Protein AF-A0A356NEX5-F1 (afdb_monomer_lite)

Secondary structure (DSSP, 8-state):
--TT---HHHHHHHHHHHHHHHSPPPTT--S-----TTHHHHHHHHHHHHHHHHHH--EEEE-PPPP-S---SS--PPPPPEEEEEETTEEEEEES---HHHHHHHHHHHHHHT-S-EEEEEE-S---HHHHHHHGGGEEEEEE-TTSPPPTT--EEETTEEEEEEETTTTEEEEEETTEEEEEE-HHHHHHHHHTTHHHHHHT-PPPPPP-

pLDDT: mean 75.48, std 15.19, range [38.0, 95.19]

Sequence (212 aa):
APLGQPVPVAAVLLVTACLWWLTPRPAGAAGGPWRRPWLAPLLLLLALALQLQMRFADEIRQLGWSPRRGAATERRKPPAPFLVARHGGRAALISSTARLPFCRRARKELHRLGLDGFDWILVTYHMSDEQRSCWAPLSQQLVRGHDGRLTPGMRLESPGLALVPLSHEAHAYGVTAGSRRARVLIGPAAQRWAGSDGAALLDAWPPLPPVP

Radius of gyration: 23.18 Å; chains: 1; bounding box: 61×49×69 Å

Structure (mmCIF, N/CA/C/O backbone):
data_AF-A0A356NEX5-F1
#
_entry.id   AF-A0A356NEX5-F1
#
loop_
_atom_site.group_PDB
_atom_site.id
_atom_site.type_symbol
_atom_site.label_atom_id
_atom_site.label_alt_id
_atom_site.label_comp_id
_atom_site.label_asym_id
_atom_site.label_entity_id
_atom_site.label_seq_id
_atom_site.pdbx_PDB_ins_code
_atom_site.Cartn_x
_atom_site.Cartn_y
_atom_site.Cartn_z
_atom_site.occupancy
_atom_site.B_iso_or_equiv
_atom_site.auth_seq_id
_atom_site.auth_comp_id
_atom_site.auth_asym_id
_atom_site.auth_atom_id
_atom_site.pdbx_PDB_model_num
ATOM 1 N N . ALA A 1 1 ? -8.783 9.529 6.865 1.00 38.00 1 ALA A N 1
ATOM 2 C CA . ALA A 1 1 ? -8.652 10.206 8.170 1.00 38.00 1 ALA A CA 1
ATOM 3 C C . ALA A 1 1 ? -7.287 9.863 8.770 1.00 38.00 1 ALA A C 1
ATOM 5 O O . ALA A 1 1 ? -6.862 8.730 8.576 1.00 38.00 1 ALA A O 1
ATOM 6 N N . PRO A 1 2 ? -6.560 10.813 9.382 1.00 40.97 2 PRO A N 1
ATOM 7 C CA . PRO A 1 2 ? -5.327 10.521 10.118 1.00 40.97 2 PRO A CA 1
ATOM 8 C C . PRO A 1 2 ? -5.655 9.744 11.405 1.00 40.97 2 PRO A C 1
ATOM 10 O O . PRO A 1 2 ? -6.681 10.031 12.029 1.00 40.97 2 PRO A O 1
ATOM 13 N N . LEU A 1 3 ? -4.818 8.780 11.814 1.00 40.25 3 LEU A N 1
ATOM 14 C CA . LEU A 1 3 ? -4.931 8.189 13.149 1.00 40.25 3 LEU A CA 1
ATOM 15 C C . LEU A 1 3 ? -4.893 9.292 14.207 1.00 40.25 3 LEU A C 1
ATOM 17 O O . LEU A 1 3 ? -4.014 10.150 14.196 1.00 40.25 3 LEU A O 1
ATOM 21 N N . GLY A 1 4 ? -5.879 9.254 15.098 1.00 42.75 4 GLY A N 1
ATOM 22 C CA . GLY A 1 4 ? -6.046 10.201 16.198 1.00 42.75 4 GLY A CA 1
ATOM 23 C C . GLY A 1 4 ? -7.465 10.750 16.313 1.00 42.75 4 GLY A C 1
ATOM 24 O O . GLY A 1 4 ? -7.859 11.159 17.398 1.00 42.75 4 GLY A O 1
ATOM 25 N N . GLN A 1 5 ? -8.264 10.715 15.242 1.00 46.72 5 GLN A N 1
ATOM 26 C CA . GLN A 1 5 ? -9.678 11.073 15.349 1.00 46.72 5 GLN A CA 1
ATOM 27 C C . GLN A 1 5 ? -10.503 9.823 15.671 1.00 46.72 5 GLN A C 1
ATOM 29 O O . GLN A 1 5 ? -10.555 8.916 14.832 1.00 46.72 5 GLN A O 1
ATOM 34 N N . PRO A 1 6 ? -11.135 9.731 16.859 1.00 49.19 6 PRO A N 1
ATOM 35 C CA . PRO A 1 6 ? -12.138 8.704 17.085 1.00 49.19 6 PRO A CA 1
ATOM 36 C C . PRO A 1 6 ? -13.202 8.853 15.998 1.00 49.19 6 PRO A C 1
ATOM 38 O O . PRO A 1 6 ? -13.594 9.968 15.649 1.00 49.19 6 PRO A O 1
ATOM 41 N N . VAL A 1 7 ? -13.648 7.728 15.435 1.00 59.72 7 VAL A N 1
ATOM 42 C CA . VAL A 1 7 ? -14.789 7.721 14.513 1.00 59.72 7 VAL A CA 1
ATOM 43 C C . VAL A 1 7 ? -15.910 8.500 15.207 1.00 59.72 7 VAL A C 1
ATOM 45 O O . VAL A 1 7 ? -16.174 8.204 16.375 1.00 59.72 7 VAL A O 1
ATOM 48 N N . PRO A 1 8 ? -16.550 9.490 14.559 1.00 65.12 8 PRO A N 1
ATOM 49 C CA . PRO A 1 8 ? -17.530 10.353 15.222 1.00 65.12 8 PRO A CA 1
ATOM 50 C C . PRO A 1 8 ? -18.608 9.535 15.944 1.00 65.12 8 PRO A C 1
ATOM 52 O O . PRO A 1 8 ? -19.009 9.881 17.047 1.00 65.12 8 PRO A O 1
ATOM 55 N N . VAL A 1 9 ? -18.973 8.375 15.391 1.00 66.88 9 VAL A N 1
ATOM 56 C CA . VAL A 1 9 ? -19.883 7.405 16.016 1.00 66.88 9 VAL A CA 1
ATOM 57 C C . VAL A 1 9 ? -19.323 6.818 17.320 1.00 66.88 9 VAL A C 1
ATOM 59 O O . VAL A 1 9 ? -20.026 6.793 18.322 1.00 66.88 9 VAL A O 1
ATOM 62 N N . ALA A 1 10 ? -18.059 6.387 17.352 1.00 65.62 10 ALA A N 1
ATOM 63 C CA . ALA A 1 10 ? -17.428 5.865 18.567 1.00 65.62 10 ALA A CA 1
ATOM 64 C C . ALA A 1 10 ? -17.281 6.949 19.650 1.00 65.62 10 ALA A C 1
ATOM 66 O O . ALA A 1 10 ? -17.466 6.664 20.829 1.00 65.62 10 ALA A O 1
ATOM 67 N N . ALA A 1 11 ? -16.999 8.195 19.254 1.00 68.81 11 ALA A N 1
ATOM 68 C CA . ALA A 1 11 ? -16.973 9.333 20.172 1.00 68.81 11 ALA A CA 1
ATOM 69 C C . ALA A 1 11 ? -18.367 9.627 20.749 1.00 68.81 11 ALA A C 1
ATOM 71 O O . ALA A 1 11 ? -18.499 9.805 21.955 1.00 68.81 11 ALA A O 1
ATOM 72 N N . VAL A 1 12 ? -19.413 9.608 19.916 1.00 75.88 12 VAL A N 1
ATOM 73 C CA . VAL A 1 12 ? -20.806 9.776 20.359 1.00 75.88 12 VAL A CA 1
ATOM 74 C C . VAL A 1 12 ? -21.225 8.649 21.305 1.00 75.88 12 VAL A C 1
ATOM 76 O O . VAL A 1 12 ? -21.827 8.932 22.337 1.00 75.88 12 VAL A O 1
ATOM 79 N N . LEU A 1 13 ? -20.870 7.391 21.021 1.00 71.75 13 LEU A N 1
ATOM 80 C CA . LEU A 1 13 ? -21.145 6.250 21.907 1.00 71.75 13 LEU A CA 1
ATOM 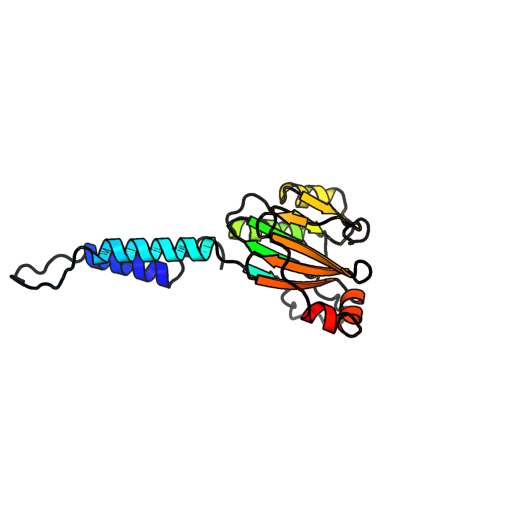81 C C . LEU A 1 13 ? -20.428 6.380 23.260 1.00 71.75 13 LEU A C 1
ATOM 83 O O . LEU A 1 13 ? -21.025 6.125 24.303 1.00 71.75 13 LEU A O 1
ATOM 87 N N . LEU A 1 14 ? -19.170 6.830 23.262 1.00 73.81 14 LEU A N 1
ATOM 88 C CA . LEU A 1 14 ? -18.418 7.071 24.494 1.00 73.81 14 LEU A CA 1
ATOM 89 C C . LEU A 1 14 ? -19.031 8.221 25.308 1.00 73.81 14 LEU A C 1
ATOM 91 O O . LEU A 1 14 ? -19.258 8.085 26.506 1.00 73.81 14 LEU A O 1
ATOM 95 N N . VAL A 1 15 ? -19.342 9.343 24.654 1.00 76.75 15 VAL A N 1
ATOM 96 C CA . VAL A 1 15 ? -19.948 10.518 25.295 1.00 76.75 15 VAL A CA 1
ATOM 97 C C . VAL A 1 15 ? -21.333 10.184 25.839 1.00 76.75 15 VAL A C 1
ATOM 99 O O . VAL A 1 15 ? -21.637 10.555 26.966 1.00 76.75 15 VAL A O 1
ATOM 102 N N . THR A 1 16 ? -22.155 9.439 25.099 1.00 76.81 16 THR A N 1
ATOM 103 C CA . THR A 1 16 ? -23.471 8.989 25.582 1.00 76.81 16 THR A CA 1
ATOM 104 C C . THR A 1 16 ? -23.349 8.018 26.751 1.00 76.81 16 THR A C 1
ATOM 106 O O . THR A 1 16 ? -24.100 8.165 27.711 1.00 76.81 16 THR A O 1
ATOM 109 N N . ALA A 1 17 ? -22.377 7.100 26.749 1.00 73.19 17 ALA A N 1
ATOM 110 C CA . ALA A 1 17 ? -22.101 6.238 27.899 1.00 73.19 17 ALA A CA 1
ATOM 111 C C . ALA A 1 17 ? -21.657 7.045 29.138 1.00 73.19 17 ALA A C 1
ATOM 113 O O . ALA A 1 17 ? -22.168 6.819 30.237 1.00 73.19 17 ALA A O 1
ATOM 114 N N . CYS A 1 18 ? -20.769 8.030 28.967 1.00 74.19 18 CYS A N 1
ATOM 115 C CA . CYS A 1 18 ? -20.326 8.916 30.047 1.00 74.19 18 CYS A CA 1
ATOM 116 C C . CYS A 1 18 ? -21.462 9.804 30.571 1.00 74.19 18 CYS A C 1
ATOM 118 O O . CYS A 1 18 ? -21.643 9.904 31.780 1.00 74.19 18 CYS A O 1
ATOM 120 N N . LEU A 1 19 ? -22.261 10.411 29.687 1.00 74.94 19 LEU A N 1
ATOM 121 C CA . LEU A 1 19 ? -23.429 11.220 30.054 1.00 74.94 19 LEU A CA 1
ATOM 122 C C . LEU A 1 19 ? -24.490 10.380 30.765 1.00 74.94 19 LEU A C 1
ATOM 124 O O . LEU A 1 19 ? -25.103 10.841 31.729 1.00 74.94 19 LEU A O 1
ATOM 128 N N . TRP A 1 20 ? -24.678 9.131 30.334 1.00 71.38 20 TRP A N 1
ATOM 129 C CA . TRP A 1 20 ? -25.546 8.193 31.030 1.00 71.38 20 TRP A CA 1
ATOM 130 C C . TRP A 1 20 ? -25.043 7.959 32.452 1.00 71.38 20 TRP A C 1
ATOM 132 O O . TRP A 1 20 ? -25.845 7.972 33.375 1.00 71.38 20 TRP A O 1
ATOM 142 N N . TRP A 1 21 ? -23.739 7.795 32.675 1.00 69.94 21 TRP A N 1
ATOM 143 C CA . TRP A 1 21 ? -23.198 7.577 34.020 1.00 69.94 21 TRP A CA 1
ATOM 144 C C . TRP A 1 21 ? -23.226 8.846 34.891 1.00 69.94 21 TRP A C 1
ATOM 146 O O . TRP A 1 21 ? -23.624 8.785 36.051 1.00 69.94 21 TRP A O 1
ATOM 156 N N . LEU A 1 22 ? -22.853 9.999 34.332 1.00 73.56 22 LEU A N 1
ATOM 157 C CA . LEU A 1 22 ? -22.622 11.248 35.068 1.00 73.56 22 LEU A CA 1
ATOM 158 C C . LEU A 1 22 ? -23.894 12.032 35.411 1.00 73.56 22 LEU A C 1
ATOM 160 O O . LEU A 1 22 ? -23.841 12.929 36.247 1.00 73.56 22 LEU A O 1
ATOM 164 N N . THR A 1 23 ? -25.031 11.731 34.783 1.00 71.62 23 THR A N 1
ATOM 165 C CA . THR A 1 23 ? -26.288 12.433 35.075 1.00 71.62 23 THR A CA 1
ATOM 166 C C . THR A 1 23 ? -26.831 12.008 36.449 1.00 71.62 23 THR A C 1
ATOM 168 O O . THR A 1 23 ? -27.205 10.840 36.618 1.00 71.62 23 THR A O 1
ATOM 171 N N . PRO A 1 24 ? -26.870 12.920 37.446 1.00 62.62 24 PRO A N 1
ATOM 172 C CA . PRO A 1 24 ? -27.318 12.597 38.795 1.00 62.62 24 PRO A CA 1
ATOM 173 C C . PRO A 1 24 ? -28.774 12.134 38.765 1.00 62.62 24 PRO A C 1
ATOM 175 O O . PRO A 1 24 ? -29.594 12.634 37.991 1.00 62.62 24 PRO A O 1
ATOM 178 N N . ARG A 1 25 ? -29.104 11.146 39.603 1.00 61.12 25 ARG A N 1
ATOM 179 C CA . ARG A 1 25 ? -30.492 10.705 39.757 1.00 61.12 25 ARG A CA 1
ATOM 180 C C . ARG A 1 25 ? -31.321 11.895 40.252 1.00 61.12 25 ARG A C 1
ATOM 182 O O . ARG A 1 25 ? -30.928 12.491 41.255 1.00 61.12 25 ARG A O 1
ATOM 189 N N . PRO A 1 26 ? -32.455 12.228 39.614 1.00 62.16 26 PRO A N 1
ATOM 190 C CA . PRO A 1 26 ? -33.373 13.191 40.197 1.00 62.16 26 PRO A CA 1
ATOM 191 C C . PRO A 1 26 ? -33.829 12.646 41.554 1.00 62.16 26 PRO A C 1
ATOM 193 O O . PRO A 1 26 ? -34.370 11.538 41.643 1.00 62.16 26 PRO A O 1
ATOM 196 N N . ALA A 1 27 ? -33.536 13.397 42.615 1.00 54.69 27 ALA A N 1
ATOM 197 C CA . ALA A 1 27 ? -33.962 13.081 43.969 1.00 54.69 27 ALA A CA 1
ATOM 198 C C . ALA A 1 27 ? -35.499 13.099 43.994 1.00 54.69 27 ALA A C 1
ATOM 200 O O . ALA A 1 27 ? -36.105 14.159 43.888 1.00 54.69 27 ALA A O 1
ATOM 201 N N . GLY A 1 28 ? -36.125 11.920 44.024 1.00 60.78 28 GLY A N 1
ATOM 202 C CA . GLY A 1 28 ? -37.587 11.779 44.016 1.00 60.78 28 GLY A CA 1
ATOM 203 C C . GLY A 1 28 ? -38.144 10.686 43.099 1.00 60.78 28 GLY A C 1
ATOM 204 O O . GLY A 1 28 ? -39.287 10.281 43.278 1.00 60.78 28 GLY A O 1
ATOM 205 N N . ALA A 1 29 ? -37.363 10.147 42.156 1.00 59.88 29 ALA A N 1
ATOM 206 C CA . ALA A 1 29 ? -37.833 9.071 41.278 1.00 59.88 29 ALA A CA 1
ATOM 207 C C . ALA A 1 29 ? -37.732 7.692 41.960 1.00 59.88 29 ALA A C 1
ATOM 209 O O . ALA A 1 29 ? -36.842 6.889 41.666 1.00 59.88 29 ALA A O 1
ATOM 210 N N . ALA A 1 30 ? -38.645 7.417 42.891 1.00 52.94 30 ALA A N 1
ATOM 211 C CA . ALA A 1 30 ? -38.877 6.070 43.395 1.00 52.94 30 ALA A CA 1
ATOM 212 C C . ALA A 1 30 ? -39.517 5.212 42.282 1.00 52.94 30 ALA A C 1
ATOM 214 O O . ALA A 1 30 ? -40.629 5.484 41.844 1.00 52.94 30 ALA A O 1
ATOM 215 N N . GLY A 1 31 ? -38.809 4.178 41.811 1.00 53.78 31 GLY A N 1
ATOM 216 C CA . GLY A 1 31 ? -39.436 3.026 41.138 1.00 53.78 31 GLY A CA 1
ATOM 217 C C . GLY A 1 31 ? -39.361 2.901 39.608 1.00 53.78 31 GLY A C 1
ATOM 218 O O . GLY A 1 31 ? -40.016 2.022 39.059 1.00 53.78 31 GLY A O 1
ATOM 219 N N . GLY A 1 32 ? -38.570 3.696 38.881 1.00 54.97 32 GLY A N 1
ATOM 220 C CA . GLY A 1 32 ? -38.462 3.542 37.418 1.00 54.97 32 GLY A CA 1
ATOM 221 C C . GLY A 1 32 ? -37.388 2.527 36.966 1.00 54.97 32 GLY A C 1
ATOM 222 O O . GLY A 1 32 ? -36.218 2.737 37.296 1.00 54.97 32 GLY A O 1
ATOM 223 N N . PRO A 1 33 ? -37.688 1.513 36.117 1.00 56.00 33 PRO A N 1
ATOM 224 C CA . PRO A 1 33 ? -36.710 0.556 35.553 1.00 56.00 33 PRO A CA 1
ATOM 225 C C . PRO A 1 33 ? -35.752 1.176 34.508 1.00 56.00 33 PRO A C 1
ATOM 227 O O . PRO A 1 33 ? -35.148 0.487 33.686 1.00 56.00 33 PRO A O 1
ATOM 230 N N . TRP A 1 34 ? -35.617 2.500 34.510 1.00 55.84 34 TRP A N 1
ATOM 231 C CA . TRP A 1 34 ? -35.125 3.296 33.386 1.00 55.84 34 TRP A CA 1
ATOM 232 C C . TRP A 1 34 ? -33.602 3.338 33.238 1.00 55.84 34 TRP A C 1
ATOM 234 O O . TRP A 1 34 ? -33.080 3.825 32.240 1.00 55.84 34 TRP A O 1
ATOM 244 N N . ARG A 1 35 ? -32.862 2.787 34.201 1.00 57.72 35 ARG A N 1
ATOM 245 C CA . ARG A 1 35 ? -31.405 2.668 34.127 1.00 57.72 35 ARG A CA 1
ATOM 246 C C . ARG A 1 35 ? -31.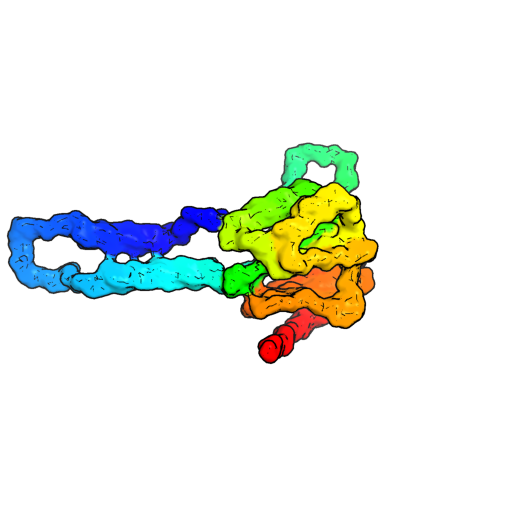018 1.211 34.226 1.00 57.72 35 ARG A C 1
ATOM 248 O O . ARG A 1 35 ? -30.750 0.709 35.308 1.00 57.72 35 ARG A O 1
ATOM 255 N N . ARG A 1 36 ? -30.984 0.546 33.074 1.00 70.25 36 ARG A N 1
ATOM 256 C CA . ARG A 1 36 ? -30.346 -0.760 32.916 1.00 70.25 36 ARG A CA 1
ATOM 257 C C . ARG A 1 36 ? -28.829 -0.561 33.072 1.00 70.25 36 ARG A C 1
ATOM 259 O O . ARG A 1 36 ? -28.213 -0.019 32.155 1.00 70.25 36 ARG A O 1
ATOM 266 N N . PRO A 1 37 ? -28.213 -0.945 34.208 1.00 70.25 37 PRO A N 1
ATOM 267 C CA . PRO A 1 37 ? -26.803 -0.645 34.490 1.00 70.25 37 PRO A CA 1
ATOM 268 C C . PRO A 1 37 ? -25.842 -1.330 33.506 1.00 70.25 37 PRO A C 1
ATOM 270 O O . PRO A 1 37 ? -24.701 -0.908 33.360 1.00 70.25 37 PRO A O 1
ATOM 273 N N . TRP A 1 38 ? -26.318 -2.344 32.783 1.00 73.31 38 TRP A N 1
ATOM 274 C CA . TRP A 1 38 ? -25.567 -3.065 31.761 1.00 73.31 38 TRP A CA 1
ATOM 275 C C . TRP A 1 38 ? -25.431 -2.319 30.422 1.00 73.31 38 TRP A C 1
ATOM 277 O O . TRP A 1 38 ? -24.590 -2.698 29.611 1.00 73.31 38 TRP A O 1
ATOM 287 N N . LEU A 1 39 ? -26.208 -1.257 30.166 1.00 76.56 39 LEU A N 1
ATOM 288 C CA . LEU A 1 39 ? -26.126 -0.522 28.894 1.00 76.56 39 LEU A CA 1
ATOM 289 C C . LEU A 1 39 ? -24.800 0.233 28.733 1.00 76.56 39 LEU A C 1
ATOM 291 O O . LEU A 1 39 ? -24.232 0.234 27.647 1.00 76.56 39 LEU A O 1
ATOM 295 N N . ALA A 1 40 ? -24.281 0.839 29.803 1.00 74.69 40 ALA A N 1
ATOM 296 C CA . ALA A 1 40 ? -23.018 1.577 29.763 1.00 74.69 40 ALA A CA 1
ATOM 297 C C . ALA A 1 40 ? -21.803 0.696 29.392 1.00 74.69 40 ALA A C 1
ATOM 299 O O . ALA A 1 40 ? -21.106 1.047 28.436 1.00 74.69 40 ALA A O 1
ATOM 300 N N . PRO A 1 41 ? -21.545 -0.457 30.051 1.00 78.69 41 PRO A N 1
ATOM 301 C CA . PRO A 1 41 ? -20.451 -1.338 29.641 1.00 78.69 41 PRO A CA 1
ATOM 302 C C . PRO A 1 41 ? -20.669 -1.920 28.239 1.00 78.69 41 PRO A C 1
ATOM 304 O O . PRO A 1 41 ? -19.702 -2.083 27.501 1.00 78.69 41 PRO A O 1
ATOM 307 N N . LEU A 1 42 ? -21.918 -2.166 27.824 1.00 81.81 42 LEU A N 1
ATOM 308 C CA . LEU A 1 42 ? -22.226 -2.650 26.476 1.00 81.81 42 LEU A CA 1
ATOM 309 C C . LEU A 1 42 ? -21.905 -1.610 25.390 1.00 81.81 42 LEU A C 1
ATOM 311 O O . LEU A 1 42 ? -21.299 -1.954 24.378 1.00 81.81 42 LEU A O 1
ATOM 315 N N . LEU A 1 43 ? -22.241 -0.334 25.609 1.00 81.19 43 LEU A N 1
ATOM 316 C CA . LEU A 1 43 ? -21.877 0.762 24.702 1.00 81.19 43 LEU A CA 1
ATOM 317 C C . LEU A 1 43 ? -20.359 0.972 24.641 1.00 81.19 43 LEU A C 1
ATOM 319 O O . LEU A 1 43 ? -19.819 1.213 23.562 1.00 81.19 43 LEU A O 1
ATOM 323 N N . LEU A 1 44 ? -19.664 0.839 25.776 1.00 82.31 44 LEU A N 1
ATOM 324 C CA . LEU A 1 44 ? -18.206 0.939 25.836 1.00 82.31 44 LEU A CA 1
ATOM 325 C C . LEU A 1 44 ? -17.531 -0.203 25.057 1.00 82.31 44 LEU A C 1
ATOM 327 O O . LEU A 1 44 ? -16.635 0.045 24.250 1.00 82.31 44 LEU A O 1
ATOM 331 N N . LEU A 1 45 ? -18.001 -1.441 25.249 1.00 83.69 45 LEU A N 1
ATOM 332 C CA . LEU A 1 45 ? -17.538 -2.610 24.499 1.00 83.69 45 LEU A CA 1
ATOM 333 C C . LEU A 1 45 ? -17.806 -2.456 23.000 1.00 83.69 45 LEU A C 1
ATOM 335 O O . LEU A 1 45 ? -16.922 -2.737 22.195 1.00 83.69 45 LEU A O 1
ATOM 339 N N . LEU A 1 46 ? -18.984 -1.954 22.617 1.00 84.44 46 LEU A N 1
ATOM 340 C CA . LEU A 1 46 ? -19.323 -1.691 21.220 1.00 84.44 46 LEU A CA 1
ATOM 341 C C . LEU A 1 46 ? -18.405 -0.626 20.604 1.00 84.44 46 LEU A C 1
ATOM 343 O O . LEU A 1 46 ? -17.910 -0.810 19.494 1.00 84.44 46 LEU A O 1
ATOM 347 N N . ALA A 1 47 ? -18.141 0.471 21.319 1.00 82.75 47 ALA A N 1
ATOM 348 C CA . ALA A 1 47 ? -17.231 1.516 20.860 1.00 82.75 47 ALA A CA 1
ATOM 349 C C . ALA A 1 47 ? -15.802 0.979 20.680 1.00 82.75 47 ALA A C 1
ATOM 351 O O . ALA A 1 47 ? -15.165 1.265 19.665 1.00 82.75 47 ALA A O 1
ATOM 352 N N . LEU A 1 48 ? -15.318 0.160 21.620 1.00 83.19 48 LEU A N 1
ATOM 353 C CA . LEU A 1 48 ? -14.011 -0.491 21.527 1.00 83.19 48 LEU A CA 1
ATOM 354 C C . LEU A 1 48 ? -13.955 -1.464 20.343 1.00 83.19 48 LEU A C 1
ATOM 356 O O . LEU A 1 48 ? -13.004 -1.423 19.565 1.00 83.19 48 LEU A O 1
ATOM 360 N N . ALA A 1 49 ? -14.987 -2.290 20.167 1.00 83.12 49 ALA A N 1
ATOM 361 C CA . ALA A 1 49 ? -15.095 -3.229 19.056 1.00 83.12 49 ALA A CA 1
ATOM 362 C C . ALA A 1 49 ? -15.097 -2.503 17.702 1.00 83.12 49 ALA A C 1
ATOM 364 O O . ALA A 1 49 ? -14.365 -2.895 16.797 1.00 83.12 49 ALA A O 1
ATOM 365 N N . LEU A 1 50 ? -15.839 -1.397 17.580 1.00 79.25 50 LEU A N 1
ATOM 366 C CA . LEU A 1 50 ? -15.843 -0.547 16.387 1.00 79.25 50 LEU A CA 1
ATOM 367 C C . LEU A 1 50 ? -14.470 0.086 16.125 1.00 79.25 50 LEU A C 1
ATOM 369 O O . LEU A 1 50 ? -14.016 0.120 14.980 1.00 79.25 50 LEU A O 1
ATOM 373 N N . GLN A 1 51 ? -13.780 0.568 17.163 1.00 77.81 51 GLN A N 1
ATOM 374 C CA . GLN A 1 51 ? -12.429 1.111 17.005 1.00 77.81 51 GLN A CA 1
ATOM 375 C C . GLN A 1 51 ? -11.420 0.043 16.577 1.00 77.81 51 GLN A C 1
ATOM 377 O O . GLN A 1 51 ? -10.598 0.302 15.695 1.00 77.81 51 GLN A O 1
ATOM 382 N N . LEU A 1 52 ? -11.495 -1.152 17.166 1.00 78.12 52 LEU A N 1
ATOM 383 C CA . LEU A 1 52 ? -10.669 -2.293 16.783 1.00 78.12 52 LEU A CA 1
ATOM 384 C C . LEU A 1 52 ? -10.951 -2.690 15.332 1.00 78.12 52 LEU A C 1
ATOM 386 O O . LEU A 1 52 ? -10.015 -2.746 14.539 1.00 78.12 52 LEU A O 1
ATOM 390 N N . GLN A 1 53 ? -12.217 -2.857 14.938 1.00 77.38 53 GLN A N 1
ATOM 391 C CA . GLN A 1 53 ? -12.559 -3.180 13.551 1.00 77.38 53 GLN A CA 1
ATOM 392 C C . GLN A 1 53 ? -12.022 -2.149 12.558 1.00 77.38 53 GLN A C 1
ATOM 394 O O . GLN A 1 53 ? -11.435 -2.526 11.553 1.00 77.38 53 GLN A O 1
ATOM 399 N N . MET A 1 54 ? -12.129 -0.854 12.851 1.00 71.56 54 MET A N 1
ATOM 400 C CA . MET A 1 54 ? -11.591 0.196 11.975 1.00 71.56 54 MET A CA 1
ATOM 401 C C . MET A 1 54 ? -10.058 0.225 11.944 1.00 71.56 54 MET A C 1
ATOM 403 O O . MET A 1 54 ? -9.452 0.566 10.925 1.00 71.56 54 MET A O 1
ATOM 407 N N . ARG A 1 55 ? -9.398 -0.148 13.047 1.00 70.81 55 ARG A N 1
ATOM 408 C CA . ARG A 1 55 ? -7.941 -0.313 13.071 1.00 70.81 55 ARG A CA 1
ATOM 409 C C . ARG A 1 55 ? -7.482 -1.513 12.257 1.00 70.81 55 ARG A C 1
ATOM 411 O O . ARG A 1 55 ? -6.399 -1.429 11.693 1.00 70.81 55 ARG A O 1
ATOM 418 N N . PHE A 1 56 ? -8.269 -2.574 12.167 1.00 74.00 56 PHE A N 1
ATOM 419 C CA . PHE A 1 56 ? -7.894 -3.782 11.430 1.00 74.00 56 PHE A CA 1
ATOM 420 C C . PHE A 1 56 ? -8.560 -3.899 10.059 1.00 74.00 56 PHE A C 1
ATOM 422 O O . PHE A 1 56 ? -8.303 -4.866 9.348 1.00 74.00 56 PHE A O 1
ATOM 429 N N . ALA A 1 57 ? -9.361 -2.906 9.670 1.00 78.81 57 ALA A N 1
ATOM 430 C CA . ALA A 1 57 ? -10.030 -2.883 8.384 1.00 78.81 57 ALA A CA 1
ATOM 431 C C . ALA A 1 57 ? -9.030 -2.867 7.224 1.00 78.81 57 ALA A C 1
ATOM 433 O O . ALA A 1 57 ? -8.045 -2.119 7.223 1.00 78.81 57 ALA A O 1
ATOM 434 N N . ASP A 1 58 ? -9.364 -3.663 6.215 1.00 86.12 58 ASP A N 1
ATOM 435 C CA . ASP A 1 58 ? -8.664 -3.713 4.945 1.00 86.12 58 ASP A CA 1
ATOM 436 C C . ASP A 1 58 ? -8.853 -2.398 4.189 1.00 86.12 58 ASP A C 1
ATOM 438 O O . ASP A 1 58 ? -9.982 -2.002 3.868 1.00 86.12 58 ASP A O 1
ATOM 442 N N . GLU A 1 59 ? -7.750 -1.738 3.852 1.00 87.31 59 GLU A N 1
ATOM 443 C CA . GLU A 1 59 ? -7.777 -0.513 3.062 1.00 87.31 59 GLU A CA 1
ATOM 444 C C . GLU A 1 59 ? -6.758 -0.58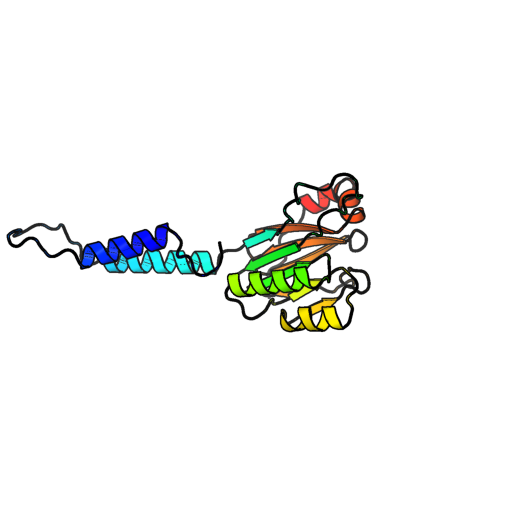2 1.930 1.00 87.31 59 GLU A C 1
ATOM 446 O O . GLU A 1 59 ? -5.583 -0.874 2.135 1.00 87.31 59 GLU A O 1
ATOM 451 N N . ILE A 1 60 ? -7.211 -0.251 0.721 1.00 86.81 60 ILE A N 1
ATOM 452 C CA . ILE A 1 60 ? -6.326 0.075 -0.390 1.00 86.81 60 ILE A CA 1
ATOM 453 C C . ILE A 1 60 ? -6.635 1.503 -0.815 1.00 86.81 60 ILE A C 1
ATOM 455 O O . ILE A 1 60 ? -7.740 1.804 -1.268 1.00 86.81 60 ILE A O 1
ATOM 459 N N . ARG A 1 61 ? -5.655 2.392 -0.661 1.00 86.50 61 ARG A N 1
ATOM 460 C CA . ARG A 1 61 ? -5.795 3.809 -0.977 1.00 86.50 61 ARG A CA 1
ATOM 461 C C . ARG A 1 61 ? -4.783 4.221 -2.032 1.00 86.50 61 ARG A C 1
ATOM 463 O O . ARG A 1 61 ? -3.573 4.195 -1.809 1.00 86.50 61 ARG A O 1
ATOM 470 N N . GLN A 1 62 ? -5.291 4.693 -3.165 1.00 82.19 62 GLN A N 1
ATOM 471 C CA . GLN A 1 62 ? -4.483 5.384 -4.159 1.00 82.19 62 GLN A CA 1
ATOM 472 C C . GLN A 1 62 ? -4.375 6.861 -3.770 1.00 82.19 62 GLN A C 1
ATOM 474 O O . GLN A 1 62 ? -5.354 7.606 -3.781 1.00 82.19 62 GLN A O 1
ATOM 479 N N . LEU A 1 63 ? -3.179 7.309 -3.408 1.00 71.56 63 LEU A N 1
ATOM 480 C CA . LEU A 1 63 ? -2.930 8.707 -3.069 1.00 71.56 63 LEU A CA 1
ATOM 481 C C . LEU A 1 63 ? -2.532 9.457 -4.342 1.00 71.56 63 LEU A C 1
ATOM 483 O O . LEU A 1 63 ? -1.369 9.800 -4.554 1.00 71.56 63 LEU A O 1
ATOM 487 N N . GLY A 1 64 ? -3.527 9.717 -5.192 1.00 59.19 64 GLY A N 1
ATOM 488 C CA . GLY A 1 64 ? -3.386 10.582 -6.362 1.00 59.19 64 GLY A CA 1
ATOM 489 C C . GLY A 1 64 ? -2.939 12.001 -5.978 1.00 59.19 64 GLY A C 1
ATOM 490 O O . GLY A 1 64 ? -3.188 12.491 -4.870 1.00 59.19 64 GLY A O 1
ATOM 491 N N . TRP A 1 65 ? -2.219 12.671 -6.876 1.00 51.28 65 TRP A N 1
ATOM 492 C CA . TRP A 1 65 ? -1.850 14.076 -6.699 1.00 51.28 65 TRP A CA 1
ATOM 493 C C . TRP A 1 65 ? -3.033 14.987 -7.065 1.00 51.28 65 TRP A C 1
ATOM 495 O O . TRP A 1 65 ? -3.661 14.809 -8.103 1.00 51.28 65 TRP A O 1
ATOM 505 N N . SER A 1 66 ? -3.304 15.979 -6.212 1.00 41.81 66 SER A N 1
ATOM 506 C CA . SER A 1 66 ? -4.106 17.165 -6.529 1.00 41.81 66 SER A CA 1
ATOM 507 C C . SER A 1 66 ? -3.467 17.963 -7.679 1.00 41.81 66 SER A C 1
ATOM 509 O O . SER A 1 66 ? -2.300 18.350 -7.562 1.00 41.81 66 SER A O 1
ATOM 511 N N . PRO A 1 67 ? -4.184 18.255 -8.778 1.00 43.16 67 PRO A N 1
ATOM 512 C CA . PRO A 1 67 ? -3.670 19.144 -9.806 1.00 43.16 67 PRO A CA 1
ATOM 513 C C . PRO A 1 67 ? -3.537 20.550 -9.207 1.00 43.16 67 PRO A C 1
ATOM 515 O O . PRO A 1 67 ? -4.537 21.166 -8.837 1.00 43.16 67 PRO A O 1
ATOM 518 N N . ARG A 1 68 ? -2.312 21.091 -9.122 1.00 43.75 68 ARG A N 1
ATOM 519 C CA . ARG A 1 68 ? -2.134 22.538 -8.924 1.00 43.75 68 ARG A CA 1
ATOM 520 C C . ARG A 1 68 ? -2.913 23.246 -10.039 1.00 43.75 68 ARG A C 1
ATOM 522 O O . ARG A 1 68 ? -2.578 23.111 -11.216 1.00 43.75 68 ARG A O 1
ATOM 529 N N . ARG A 1 69 ? -3.984 23.953 -9.668 1.00 42.91 69 ARG A N 1
ATOM 530 C CA . ARG A 1 69 ? -4.626 24.960 -10.518 1.00 42.91 69 ARG A CA 1
ATOM 531 C C . ARG A 1 69 ? -3.630 26.112 -10.637 1.00 42.91 69 ARG A C 1
ATOM 533 O O . ARG A 1 69 ? -3.320 26.727 -9.626 1.00 42.91 69 ARG A O 1
ATOM 540 N N . GLY A 1 70 ? -3.097 26.346 -11.83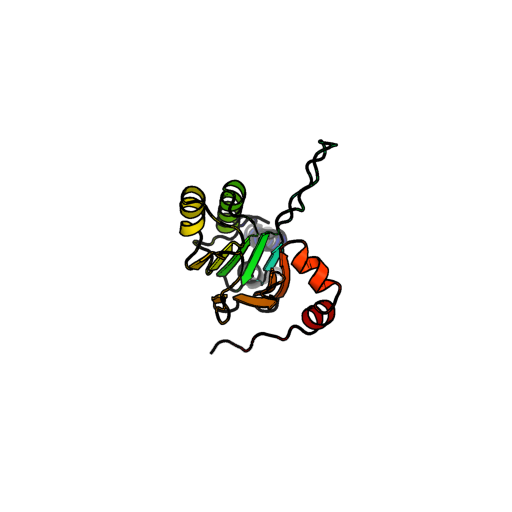2 1.00 42.12 70 GLY A N 1
ATOM 541 C CA . GLY A 1 70 ? -2.200 27.472 -12.103 1.00 42.12 70 GLY A CA 1
ATOM 542 C C . GLY A 1 70 ? -0.819 27.049 -12.592 1.00 42.12 70 GLY A C 1
ATOM 543 O O . GLY A 1 70 ? 0.141 27.084 -11.834 1.00 42.12 70 GLY A O 1
ATOM 544 N N . ALA A 1 71 ? -0.751 26.607 -13.844 1.00 41.84 71 ALA A N 1
ATOM 545 C CA . ALA A 1 71 ? 0.382 26.791 -14.753 1.00 41.84 71 ALA A CA 1
ATOM 546 C C . ALA A 1 71 ? -0.045 26.166 -16.084 1.00 41.84 71 ALA A C 1
ATOM 548 O O . ALA A 1 71 ? -0.005 24.947 -16.268 1.00 41.84 71 ALA A O 1
ATOM 549 N N . ALA A 1 72 ? -0.574 27.005 -16.973 1.00 48.56 72 ALA A N 1
ATOM 550 C CA . ALA A 1 72 ? -0.641 26.667 -18.382 1.00 48.56 72 ALA A CA 1
ATOM 551 C C . ALA A 1 72 ? 0.800 26.446 -18.892 1.00 48.56 72 ALA A C 1
ATOM 553 O O . ALA A 1 72 ? 1.733 27.008 -18.331 1.00 48.56 72 ALA A O 1
ATOM 554 N N . THR A 1 73 ? 0.953 25.613 -19.922 1.00 51.31 73 THR A N 1
ATOM 555 C CA . THR A 1 73 ? 2.158 25.463 -20.768 1.00 51.31 73 THR A CA 1
ATOM 556 C C . THR A 1 73 ? 3.363 24.636 -20.294 1.00 51.31 73 THR A C 1
ATOM 558 O O . THR A 1 73 ? 4.438 24.796 -20.860 1.00 51.31 73 THR A O 1
ATOM 561 N N . GLU A 1 74 ? 3.217 23.650 -19.406 1.00 46.78 74 GLU A N 1
ATOM 562 C CA . GLU A 1 74 ? 4.252 22.606 -19.264 1.00 46.78 74 GLU A CA 1
ATOM 563 C C . GLU A 1 74 ? 3.634 21.217 -19.457 1.00 46.78 74 GLU A C 1
ATOM 565 O O . GLU A 1 74 ? 2.631 20.895 -18.816 1.00 46.78 74 GLU A O 1
ATOM 570 N N . ARG A 1 75 ? 4.186 20.416 -20.389 1.00 49.00 75 ARG A N 1
ATOM 571 C CA . ARG A 1 75 ? 3.740 19.047 -20.720 1.00 49.00 75 ARG A CA 1
ATOM 572 C C . ARG A 1 75 ? 3.436 18.291 -19.425 1.00 49.00 75 ARG A C 1
ATOM 574 O O . ARG A 1 75 ? 4.352 17.873 -18.717 1.00 49.00 75 ARG A O 1
ATOM 581 N N . ARG A 1 76 ? 2.148 18.152 -19.092 1.00 50.34 76 ARG A N 1
ATOM 582 C CA . ARG A 1 76 ? 1.681 17.589 -17.820 1.00 50.34 76 ARG A CA 1
ATOM 583 C C . ARG A 1 76 ? 2.167 16.148 -17.709 1.00 50.34 76 ARG A C 1
ATOM 585 O O . ARG A 1 76 ? 1.566 15.235 -18.267 1.00 50.34 76 ARG A O 1
ATOM 592 N N . LYS A 1 77 ? 3.269 15.945 -16.985 1.00 48.59 77 LYS A N 1
ATOM 593 C CA . LYS A 1 77 ? 3.739 14.613 -16.609 1.00 48.59 77 LYS A CA 1
ATOM 594 C C . LYS A 1 77 ? 2.599 13.934 -15.834 1.00 48.59 77 LYS A C 1
ATOM 596 O O . LYS A 1 77 ? 2.115 14.537 -14.870 1.00 48.59 77 LYS A O 1
ATOM 601 N N . PRO A 1 78 ? 2.138 12.738 -16.240 1.00 51.16 78 PRO A N 1
ATOM 602 C CA . PRO A 1 78 ? 1.051 12.065 -15.545 1.00 51.16 78 PRO A CA 1
ATOM 603 C C . PRO A 1 78 ? 1.435 11.856 -14.072 1.00 51.16 78 PRO A C 1
ATOM 605 O O . PRO A 1 78 ? 2.612 11.609 -13.776 1.00 51.16 78 PRO A O 1
ATOM 608 N N . PRO A 1 79 ? 0.482 12.006 -13.135 1.00 55.25 79 PRO A N 1
ATOM 609 C CA . PRO A 1 79 ? 0.760 11.838 -11.720 1.00 55.25 79 PRO A CA 1
ATOM 610 C C . PRO A 1 79 ? 1.305 10.432 -11.476 1.00 55.25 79 PRO A C 1
ATOM 612 O O . PRO A 1 79 ? 0.727 9.439 -11.910 1.00 55.25 79 PRO A O 1
ATOM 615 N N . ALA A 1 80 ? 2.438 10.370 -10.784 1.00 61.53 80 ALA A N 1
ATOM 616 C CA . ALA A 1 80 ? 3.071 9.129 -10.375 1.00 61.53 80 ALA A CA 1
ATOM 617 C C . ALA A 1 80 ? 2.099 8.349 -9.465 1.00 61.53 80 ALA A C 1
ATOM 619 O O . ALA A 1 80 ? 1.763 8.869 -8.394 1.00 61.53 80 ALA A O 1
ATOM 620 N N . PRO A 1 81 ? 1.615 7.147 -9.850 1.00 64.69 81 PRO A N 1
ATOM 621 C CA . PRO A 1 81 ? 0.812 6.327 -8.955 1.00 64.69 8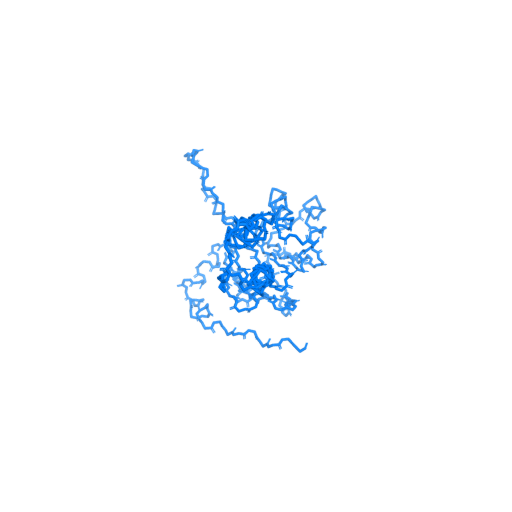1 PRO A CA 1
ATOM 622 C C . PRO A 1 81 ? 1.580 6.046 -7.661 1.00 64.69 81 PRO A C 1
ATOM 624 O O . PRO A 1 81 ? 2.759 5.673 -7.679 1.00 64.69 81 PRO A O 1
ATOM 627 N N . PHE A 1 82 ? 0.879 6.276 -6.554 1.00 78.31 82 PHE A N 1
ATOM 628 C CA . PHE A 1 82 ? 1.289 6.020 -5.182 1.00 78.31 82 PHE A CA 1
ATOM 629 C C . PHE A 1 82 ? 0.126 5.285 -4.519 1.00 78.31 82 PHE A C 1
ATOM 631 O O . PHE A 1 82 ? -0.969 5.846 -4.412 1.00 78.31 82 PHE A O 1
ATOM 638 N N . LEU A 1 83 ? 0.332 4.031 -4.128 1.00 88.19 83 LEU A N 1
ATOM 639 C CA . LEU A 1 83 ? -0.703 3.188 -3.538 1.00 88.19 83 LEU A CA 1
ATOM 640 C C . LEU A 1 83 ? -0.236 2.655 -2.191 1.00 88.19 83 LEU A C 1
ATOM 642 O O . LEU A 1 83 ? 0.876 2.149 -2.083 1.00 88.19 83 LEU A O 1
ATOM 646 N N . VAL A 1 84 ? -1.112 2.756 -1.195 1.00 90.25 84 VAL A N 1
ATOM 647 C CA . VAL A 1 84 ? -0.933 2.178 0.137 1.00 90.25 84 VAL A CA 1
ATOM 648 C C . VAL A 1 84 ? -1.965 1.074 0.316 1.00 90.25 84 VAL A C 1
ATOM 650 O O . VAL A 1 84 ? -3.153 1.306 0.097 1.00 90.25 84 VAL A O 1
ATOM 653 N N . ALA A 1 85 ? -1.506 -0.107 0.709 1.00 91.88 85 ALA A N 1
ATOM 654 C CA . ALA A 1 85 ? -2.333 -1.252 1.063 1.00 91.88 85 ALA A CA 1
ATOM 655 C C . ALA A 1 85 ? -2.154 -1.556 2.551 1.00 91.88 85 ALA A C 1
ATOM 657 O O . ALA A 1 85 ? -1.040 -1.472 3.061 1.00 91.88 85 ALA A O 1
ATOM 658 N N . ARG A 1 86 ? -3.239 -1.879 3.255 1.00 91.88 86 ARG A N 1
ATOM 659 C CA . ARG A 1 86 ? -3.248 -2.122 4.698 1.00 91.88 86 ARG A CA 1
ATOM 660 C C . ARG A 1 86 ? -4.168 -3.281 5.039 1.00 91.88 86 ARG A C 1
ATOM 662 O O . ARG A 1 86 ? -5.310 -3.298 4.590 1.00 91.88 86 ARG A O 1
ATOM 669 N N . HIS A 1 87 ? -3.682 -4.188 5.875 1.00 91.50 87 HIS A N 1
ATOM 670 C CA . HIS A 1 87 ? -4.431 -5.337 6.373 1.00 91.50 87 HIS A CA 1
ATOM 671 C C . HIS A 1 87 ? -3.921 -5.711 7.763 1.00 91.50 87 HIS A C 1
ATOM 673 O O . HIS A 1 87 ? -2.713 -5.801 7.956 1.00 91.50 87 HIS A O 1
ATOM 679 N N . GLY A 1 88 ? -4.809 -5.921 8.738 1.00 86.50 88 GLY A N 1
ATOM 680 C CA . GLY A 1 88 ? -4.415 -6.547 10.008 1.00 86.50 88 GLY A CA 1
ATOM 681 C C . GLY A 1 88 ? -3.317 -5.815 10.799 1.00 86.50 88 GLY A C 1
ATOM 682 O O . GLY A 1 88 ? -2.545 -6.454 11.502 1.00 86.50 88 GLY A O 1
ATOM 683 N N . GLY A 1 89 ? -3.203 -4.486 10.673 1.00 87.62 89 GLY A N 1
ATOM 684 C CA . GLY A 1 89 ? -2.118 -3.718 11.305 1.00 87.62 89 GLY A CA 1
ATOM 685 C C . GLY A 1 89 ? -0.779 -3.768 10.559 1.00 87.62 89 GLY A C 1
ATOM 686 O O . GLY A 1 89 ? 0.214 -3.270 11.069 1.00 87.62 89 GLY A O 1
ATOM 687 N N . ARG A 1 90 ? -0.751 -4.320 9.347 1.00 91.56 90 ARG A N 1
ATOM 688 C CA . ARG A 1 90 ? 0.381 -4.289 8.416 1.00 91.56 90 ARG A CA 1
ATOM 689 C C . ARG A 1 90 ? 0.095 -3.312 7.293 1.00 91.56 90 ARG A C 1
ATOM 691 O O . ARG A 1 90 ? -1.072 -3.042 6.983 1.00 91.56 90 ARG A O 1
ATOM 698 N N . ALA A 1 91 ? 1.140 -2.808 6.651 1.00 93.69 91 ALA A N 1
ATOM 699 C CA . ALA A 1 91 ? 0.975 -2.016 5.444 1.00 93.69 91 ALA A CA 1
ATOM 700 C C . ALA A 1 91 ? 2.066 -2.279 4.421 1.00 93.69 91 ALA A C 1
ATOM 702 O O . ALA A 1 91 ? 3.197 -2.621 4.745 1.00 93.69 91 ALA A O 1
ATOM 703 N N . ALA A 1 92 ? 1.713 -2.023 3.174 1.00 94.06 92 ALA A N 1
ATOM 704 C CA . ALA A 1 92 ? 2.593 -2.098 2.037 1.00 94.06 92 ALA A CA 1
ATOM 705 C C . ALA A 1 92 ? 2.415 -0.877 1.138 1.00 94.06 92 ALA A C 1
ATOM 707 O O . ALA A 1 92 ? 1.354 -0.241 1.115 1.00 94.06 92 ALA A O 1
ATOM 708 N N . LEU A 1 93 ? 3.465 -0.542 0.393 1.00 93.00 93 LEU A N 1
ATOM 709 C CA . LEU A 1 93 ? 3.485 0.649 -0.447 1.00 93.00 93 LEU A CA 1
ATOM 710 C C . LEU A 1 93 ? 4.023 0.348 -1.840 1.00 93.00 93 LEU A C 1
ATOM 712 O O . LEU A 1 93 ? 5.030 -0.335 -2.006 1.00 93.00 93 LEU A O 1
ATOM 716 N N . ILE A 1 94 ? 3.399 0.961 -2.841 1.00 90.44 94 ILE A N 1
ATOM 717 C CA . ILE A 1 94 ? 3.894 0.975 -4.215 1.00 90.44 94 ILE A CA 1
ATOM 718 C C . ILE A 1 94 ? 4.030 2.424 -4.658 1.00 90.44 94 ILE A C 1
ATOM 720 O O . ILE A 1 94 ? 3.064 3.191 -4.633 1.00 90.44 94 ILE A O 1
ATOM 724 N N . SER A 1 95 ? 5.233 2.799 -5.078 1.00 88.88 95 SER A N 1
ATOM 725 C CA . SER A 1 95 ? 5.542 4.128 -5.588 1.00 88.88 95 SER A CA 1
ATOM 726 C C . SER A 1 95 ? 6.205 4.034 -6.952 1.00 88.88 95 SER A C 1
ATOM 728 O O . SER A 1 95 ? 7.223 3.374 -7.134 1.00 88.88 95 SER A O 1
ATOM 730 N N . SER A 1 96 ? 5.684 4.790 -7.908 1.00 84.69 96 SER A N 1
ATOM 731 C CA . SER A 1 96 ? 6.299 4.933 -9.235 1.00 84.69 96 SER A CA 1
ATOM 732 C C . SER A 1 96 ? 7.428 5.966 -9.303 1.00 84.69 96 SER A C 1
ATOM 734 O O . SER A 1 96 ? 7.924 6.308 -10.374 1.00 84.69 96 SER A O 1
ATOM 736 N N . THR A 1 97 ? 7.823 6.515 -8.155 1.00 85.25 97 THR A N 1
ATOM 737 C CA . THR A 1 97 ? 8.823 7.576 -8.043 1.00 85.25 97 THR A CA 1
ATOM 738 C C . THR A 1 97 ? 9.644 7.405 -6.774 1.00 85.25 97 THR A C 1
ATOM 740 O O . THR A 1 97 ? 9.108 7.124 -5.701 1.00 85.25 97 THR A O 1
ATOM 743 N N . ALA A 1 98 ? 10.948 7.641 -6.886 1.00 88.19 98 ALA A N 1
ATOM 744 C CA . ALA A 1 98 ? 11.880 7.608 -5.764 1.00 88.19 98 ALA A CA 1
ATOM 745 C C . ALA A 1 98 ? 12.093 8.988 -5.107 1.00 88.19 98 ALA A C 1
ATOM 747 O O . ALA A 1 98 ? 12.852 9.115 -4.150 1.00 88.19 98 ALA A O 1
ATOM 748 N N . ARG A 1 99 ? 11.425 10.045 -5.591 1.00 88.75 99 ARG A N 1
ATOM 749 C CA . ARG A 1 99 ? 11.676 11.430 -5.155 1.00 88.75 99 ARG A CA 1
ATOM 750 C C . ARG A 1 99 ? 11.409 11.638 -3.654 1.00 88.75 99 ARG A C 1
ATOM 752 O O . ARG A 1 99 ? 10.370 11.231 -3.134 1.00 88.75 99 ARG A O 1
ATOM 759 N N . LEU A 1 100 ? 12.277 12.406 -2.991 1.00 90.62 100 LEU A N 1
ATOM 760 C CA . LEU A 1 100 ? 12.209 12.695 -1.548 1.00 90.62 100 LEU A CA 1
ATOM 761 C C . LEU A 1 100 ? 10.858 13.242 -1.035 1.00 90.62 100 LEU A C 1
ATOM 763 O O . LEU A 1 100 ? 10.436 12.837 0.049 1.00 90.62 100 LEU A O 1
ATOM 767 N N . PRO A 1 101 ? 10.115 14.110 -1.757 1.00 88.81 101 PRO A N 1
ATOM 768 C CA . PRO A 1 101 ? 8.788 14.538 -1.309 1.00 88.81 101 PRO A CA 1
ATOM 769 C C . PRO A 1 101 ? 7.790 13.382 -1.147 1.00 88.81 101 PRO A C 1
ATOM 771 O O . PRO A 1 101 ? 6.945 13.430 -0.253 1.00 88.81 101 PRO A O 1
ATOM 774 N N . PHE A 1 102 ? 7.896 12.335 -1.973 1.00 88.69 102 PHE A N 1
ATOM 775 C CA . PHE A 1 102 ? 7.049 11.145 -1.872 1.00 88.69 102 PHE A CA 1
ATOM 776 C C . PHE A 1 102 ? 7.473 10.258 -0.705 1.00 88.69 102 PHE A C 1
ATOM 778 O O . PHE A 1 102 ? 6.603 9.783 0.015 1.00 88.69 102 PHE A O 1
ATOM 785 N N . CYS A 1 103 ? 8.777 10.136 -0.441 1.00 91.75 103 CYS A N 1
ATOM 786 C CA . CYS A 1 103 ? 9.277 9.491 0.774 1.00 91.75 103 CYS A CA 1
ATOM 787 C C . CYS A 1 103 ? 8.741 10.188 2.042 1.00 91.75 103 CYS A C 1
ATOM 789 O O . CYS A 1 103 ? 8.176 9.547 2.926 1.00 91.75 103 CYS A O 1
ATOM 791 N N . ARG A 1 104 ? 8.808 11.528 2.109 1.00 92.00 104 ARG A N 1
ATOM 792 C CA . ARG A 1 104 ? 8.231 12.296 3.230 1.00 92.00 104 ARG A CA 1
ATOM 793 C C . ARG A 1 104 ? 6.724 12.079 3.369 1.00 92.00 104 ARG A C 1
ATOM 795 O O . ARG A 1 104 ? 6.213 12.027 4.485 1.00 92.00 104 ARG A O 1
ATOM 802 N N . ARG A 1 105 ? 6.003 11.954 2.251 1.00 89.88 105 ARG A N 1
ATOM 803 C CA . ARG A 1 105 ? 4.568 11.639 2.256 1.00 89.88 105 ARG A CA 1
ATOM 804 C C . ARG A 1 105 ? 4.303 10.219 2.756 1.00 89.88 105 ARG A C 1
ATOM 806 O O . ARG A 1 105 ? 3.403 10.057 3.568 1.00 89.88 105 ARG A O 1
ATOM 813 N N . ALA A 1 106 ? 5.099 9.239 2.334 1.00 91.50 106 ALA A N 1
ATOM 814 C CA . ALA A 1 106 ? 5.030 7.866 2.825 1.00 91.50 106 ALA A CA 1
ATOM 815 C C . ALA A 1 106 ? 5.261 7.803 4.337 1.00 91.50 106 ALA A C 1
ATOM 817 O O . ALA A 1 106 ? 4.457 7.206 5.038 1.00 91.50 106 ALA A O 1
ATOM 818 N N . ARG A 1 107 ? 6.269 8.516 4.858 1.00 93.75 107 ARG A N 1
ATOM 819 C CA . ARG A 1 107 ? 6.507 8.630 6.306 1.00 93.75 107 ARG A CA 1
ATOM 820 C C . ARG A 1 107 ? 5.315 9.235 7.051 1.00 93.75 107 ARG A C 1
ATOM 822 O O . ARG A 1 107 ? 4.909 8.717 8.084 1.00 93.75 107 ARG A O 1
ATOM 829 N N . LYS A 1 108 ? 4.725 10.312 6.520 1.00 91.38 108 LYS A N 1
ATOM 830 C CA . LYS A 1 108 ? 3.507 10.902 7.101 1.00 91.38 108 LYS A CA 1
ATOM 831 C C . LYS A 1 108 ? 2.344 9.918 7.093 1.00 91.38 108 LYS A C 1
ATOM 833 O O . LYS A 1 108 ? 1.591 9.894 8.058 1.00 91.38 108 LYS A O 1
ATOM 838 N N . GLU A 1 109 ? 2.185 9.138 6.028 1.00 89.94 109 GLU A N 1
ATOM 839 C CA . GLU A 1 109 ? 1.127 8.132 5.968 1.00 89.94 109 GLU A CA 1
ATOM 840 C C . GLU A 1 109 ? 1.384 7.002 6.965 1.00 89.94 109 GLU A C 1
ATOM 842 O O . GLU A 1 109 ? 0.474 6.635 7.687 1.00 89.94 109 GLU A O 1
ATOM 847 N N . LEU A 1 110 ? 2.625 6.543 7.107 1.00 90.25 110 LEU A N 1
ATOM 848 C CA . LEU A 1 110 ? 3.027 5.563 8.113 1.00 90.25 110 LEU A CA 1
ATOM 849 C C . LEU A 1 110 ? 2.661 6.013 9.540 1.00 90.25 110 LEU A C 1
ATOM 851 O O . LEU A 1 110 ? 1.984 5.292 10.268 1.00 90.25 110 LEU A O 1
ATOM 855 N N . HIS A 1 111 ? 3.000 7.257 9.898 1.00 90.25 111 HIS A N 1
ATOM 856 C CA . HIS A 1 111 ? 2.613 7.849 11.186 1.00 90.25 111 HIS A CA 1
ATOM 857 C C . HIS A 1 111 ? 1.091 7.968 11.321 1.00 90.25 111 HIS A C 1
ATOM 859 O O . HIS A 1 111 ? 0.523 7.651 12.361 1.00 90.25 111 HIS A O 1
ATOM 865 N N . ARG A 1 112 ? 0.407 8.384 10.249 1.00 85.62 112 ARG A N 1
ATOM 866 C CA . ARG A 1 112 ? -1.060 8.427 10.198 1.00 85.62 112 ARG A CA 1
ATOM 867 C C . ARG A 1 112 ? -1.710 7.060 10.237 1.00 85.62 112 ARG A C 1
ATOM 869 O O . ARG A 1 112 ? -2.910 7.055 10.462 1.00 85.62 112 ARG A O 1
ATOM 876 N N . LEU A 1 113 ? -0.984 5.978 9.965 1.00 85.31 113 LEU A N 1
ATOM 877 C CA . LEU A 1 113 ? -1.426 4.592 10.085 1.00 85.31 113 LEU A CA 1
ATOM 878 C C . LEU A 1 113 ? -1.078 3.995 11.463 1.00 85.31 113 LEU A C 1
ATOM 880 O O . LEU A 1 113 ? -1.624 2.951 11.813 1.00 85.31 113 LEU A O 1
ATOM 884 N N . GLY A 1 114 ? -0.259 4.692 12.262 1.00 88.00 114 GLY A N 1
ATOM 885 C CA . GLY A 1 114 ? 0.242 4.213 13.552 1.00 88.00 114 GLY A CA 1
ATOM 886 C C . GLY A 1 114 ? 1.126 2.982 13.405 1.00 88.00 114 GLY A C 1
ATOM 887 O O . GLY A 1 114 ? 1.027 2.075 14.223 1.00 88.00 114 GLY A O 1
ATOM 888 N N . LEU A 1 115 ? 1.905 2.927 12.323 1.00 89.25 115 LEU A N 1
ATOM 889 C CA . LEU A 1 115 ? 2.794 1.817 11.999 1.00 89.25 115 LEU A CA 1
ATOM 890 C C . LEU A 1 115 ? 4.248 2.256 12.152 1.00 89.25 115 LEU A C 1
ATOM 892 O O . LEU A 1 115 ? 4.570 3.414 11.882 1.00 89.25 115 LEU A O 1
ATOM 896 N N . ASP A 1 116 ? 5.115 1.315 12.517 1.00 89.69 116 ASP A N 1
ATOM 897 C CA . ASP A 1 116 ? 6.560 1.546 12.647 1.00 89.69 116 ASP A CA 1
ATOM 898 C C . ASP A 1 116 ? 7.300 1.390 11.311 1.00 89.69 116 ASP A C 1
ATOM 900 O O . ASP A 1 116 ? 8.341 2.004 11.083 1.00 89.69 116 ASP A O 1
ATOM 904 N N . GLY A 1 117 ? 6.736 0.606 10.392 1.00 93.81 117 GLY A N 1
ATOM 905 C CA . GLY A 1 117 ? 7.305 0.314 9.082 1.00 93.81 117 GLY A CA 1
ATOM 906 C C . GLY A 1 117 ? 6.250 -0.252 8.132 1.00 93.81 117 GLY A C 1
ATOM 907 O O . GLY A 1 117 ? 5.206 -0.741 8.561 1.00 93.81 117 GLY A O 1
ATOM 908 N N . PHE A 1 118 ? 6.509 -0.153 6.833 1.00 94.62 118 PHE A N 1
ATOM 909 C CA . PHE A 1 118 ? 5.836 -0.980 5.840 1.00 94.62 118 PHE A CA 1
ATOM 910 C C . PHE A 1 118 ? 6.501 -2.364 5.829 1.00 94.62 118 PHE A C 1
ATOM 912 O O . PHE A 1 118 ? 7.729 -2.460 5.901 1.00 94.62 118 PHE A O 1
ATOM 919 N N . ASP A 1 119 ? 5.718 -3.430 5.690 1.00 93.69 119 ASP A N 1
ATOM 920 C CA . ASP A 1 119 ? 6.237 -4.792 5.516 1.00 93.69 119 ASP A CA 1
ATOM 921 C C . ASP A 1 119 ? 7.130 -4.822 4.266 1.00 93.69 119 ASP A C 1
ATOM 923 O O . ASP A 1 119 ? 8.293 -5.224 4.312 1.00 93.69 119 ASP A O 1
ATOM 927 N N . TRP A 1 120 ? 6.621 -4.263 3.166 1.00 92.69 120 TRP A N 1
ATOM 928 C CA . TRP A 1 120 ? 7.372 -4.088 1.931 1.00 92.69 120 TRP A CA 1
ATOM 929 C C . TRP A 1 120 ? 7.024 -2.785 1.206 1.00 92.69 120 TRP A C 1
ATOM 931 O O . TRP A 1 120 ? 5.897 -2.279 1.251 1.00 92.69 120 TRP A O 1
ATOM 941 N N . ILE A 1 121 ? 8.018 -2.239 0.503 1.00 92.00 121 ILE A N 1
ATOM 942 C CA . ILE A 1 121 ? 7.866 -1.105 -0.410 1.00 92.00 121 ILE A CA 1
ATOM 943 C C . ILE A 1 121 ? 8.408 -1.502 -1.779 1.00 92.00 121 ILE A C 1
ATOM 945 O O . ILE A 1 121 ? 9.578 -1.855 -1.906 1.00 92.00 121 ILE A O 1
ATOM 949 N N . LEU A 1 122 ? 7.587 -1.350 -2.818 1.00 89.94 122 LEU A N 1
ATOM 950 C CA . LEU A 1 122 ? 8.043 -1.371 -4.205 1.00 89.94 122 LEU A CA 1
ATOM 951 C C . LEU A 1 122 ? 8.229 0.064 -4.708 1.00 89.94 122 LEU A C 1
ATOM 953 O O . LEU A 1 122 ? 7.259 0.816 -4.829 1.00 89.94 122 LEU A O 1
ATOM 957 N N . VAL A 1 123 ? 9.464 0.429 -5.063 1.00 89.31 123 VAL A N 1
ATOM 958 C CA . VAL A 1 123 ? 9.741 1.663 -5.812 1.00 89.31 123 VAL A CA 1
ATOM 959 C C . VAL A 1 123 ? 10.162 1.303 -7.230 1.00 89.31 123 VAL A C 1
ATOM 961 O O . VAL A 1 123 ? 11.209 0.691 -7.436 1.00 89.31 123 VAL A O 1
ATOM 964 N N . THR A 1 124 ? 9.357 1.694 -8.222 1.00 83.12 124 THR A N 1
ATOM 965 C CA . THR A 1 124 ? 9.584 1.283 -9.618 1.00 83.12 124 THR A CA 1
ATOM 966 C C . THR A 1 124 ? 10.483 2.227 -10.421 1.00 83.12 124 THR A C 1
ATOM 968 O O . THR A 1 124 ? 10.500 2.171 -11.646 1.00 83.12 124 THR A O 1
ATOM 971 N N . TYR A 1 125 ? 11.183 3.147 -9.765 1.00 78.62 125 TYR A N 1
ATOM 972 C CA . TYR A 1 125 ? 12.054 4.122 -10.419 1.00 78.62 125 TYR A CA 1
ATOM 973 C C . TYR A 1 125 ? 13.465 4.021 -9.846 1.00 78.62 125 TYR A C 1
ATOM 975 O O . TYR A 1 125 ? 13.622 3.725 -8.659 1.00 78.62 125 TYR A O 1
ATOM 983 N N . HIS A 1 126 ? 14.474 4.318 -10.669 1.00 80.50 126 HIS A N 1
ATOM 984 C CA . HIS A 1 126 ? 15.867 4.332 -10.233 1.00 80.50 126 HIS A CA 1
ATOM 985 C C . HIS A 1 126 ? 16.076 5.314 -9.071 1.00 80.50 126 HIS A C 1
ATOM 987 O O . HIS A 1 126 ? 15.588 6.445 -9.091 1.00 80.50 126 HIS A O 1
ATOM 993 N N . MET A 1 127 ? 16.824 4.884 -8.060 1.00 85.25 127 MET A N 1
ATOM 994 C CA . MET A 1 127 ? 16.978 5.603 -6.803 1.00 85.25 127 MET A CA 1
ATOM 995 C C . MET A 1 127 ? 18.440 6.000 -6.587 1.00 85.25 127 MET A C 1
ATOM 997 O O . MET A 1 127 ? 19.313 5.137 -6.633 1.00 85.25 127 MET A O 1
ATOM 1001 N N . SER A 1 128 ? 18.706 7.284 -6.329 1.00 88.25 128 SER A N 1
ATOM 1002 C CA . SER A 1 128 ? 20.028 7.730 -5.857 1.00 88.25 128 SER A CA 1
ATOM 1003 C C . SER A 1 128 ? 20.276 7.294 -4.408 1.00 88.25 128 SER A C 1
ATOM 1005 O O . SER A 1 128 ? 19.337 6.936 -3.692 1.00 88.25 128 SER A O 1
ATOM 1007 N N . ASP A 1 129 ? 21.518 7.363 -3.932 1.00 88.88 129 ASP A N 1
ATOM 1008 C CA . ASP A 1 129 ? 21.838 6.990 -2.546 1.00 88.88 129 ASP A CA 1
ATOM 1009 C C . ASP A 1 129 ? 21.138 7.883 -1.511 1.00 88.88 129 ASP A C 1
ATOM 1011 O O . ASP A 1 129 ? 20.640 7.390 -0.499 1.00 88.88 129 ASP A O 1
ATOM 1015 N N . GLU A 1 130 ? 20.978 9.176 -1.804 1.00 90.94 130 GLU A N 1
ATOM 1016 C CA . GLU A 1 130 ? 20.197 10.100 -0.970 1.00 90.94 130 GLU A CA 1
ATOM 1017 C C . GLU A 1 130 ? 18.715 9.697 -0.892 1.00 90.94 130 GLU A C 1
ATOM 1019 O O . GLU A 1 130 ? 18.077 9.744 0.158 1.00 90.94 130 GLU A O 1
ATOM 1024 N N . GLN A 1 131 ? 18.129 9.268 -2.008 1.00 91.38 131 GLN A N 1
ATOM 1025 C CA . GLN A 1 131 ? 16.753 8.784 -1.992 1.00 91.38 131 GLN A CA 1
ATOM 1026 C C . GLN A 1 131 ? 16.662 7.473 -1.205 1.00 91.38 131 GLN A C 1
ATOM 1028 O O . GLN A 1 131 ? 15.721 7.285 -0.430 1.00 91.38 131 GLN A O 1
ATOM 1033 N N . ARG A 1 132 ? 17.666 6.601 -1.336 1.00 90.06 132 ARG A N 1
ATOM 1034 C CA . ARG A 1 132 ? 17.741 5.332 -0.609 1.00 90.06 132 ARG A CA 1
ATOM 1035 C C . ARG A 1 132 ? 17.779 5.534 0.896 1.00 90.06 132 ARG A C 1
ATOM 1037 O O . ARG A 1 132 ? 17.024 4.859 1.590 1.00 90.06 132 ARG A O 1
ATOM 1044 N N . SER A 1 133 ? 18.579 6.474 1.392 1.00 92.69 133 SER A N 1
ATOM 1045 C CA . SER A 1 133 ? 18.642 6.769 2.828 1.00 92.69 133 SER A CA 1
ATOM 1046 C C . SER A 1 133 ? 17.301 7.261 3.387 1.00 92.69 133 SER A C 1
ATOM 1048 O O . SER A 1 133 ? 16.999 7.036 4.556 1.00 92.69 133 SER A O 1
ATOM 1050 N N . CYS A 1 134 ? 16.445 7.865 2.554 1.00 93.62 134 CYS A N 1
ATOM 1051 C CA . CYS A 1 134 ? 15.091 8.245 2.951 1.00 93.62 134 CYS A CA 1
ATOM 1052 C C . CYS A 1 134 ? 14.118 7.056 2.990 1.00 93.62 134 CYS A C 1
ATOM 1054 O O . CYS A 1 134 ? 13.330 6.944 3.933 1.00 93.62 134 CYS A O 1
ATOM 1056 N N . TRP A 1 135 ? 14.143 6.204 1.959 1.00 93.00 135 TRP A N 1
ATOM 1057 C CA . TRP A 1 135 ? 13.176 5.117 1.770 1.00 93.00 135 TRP A CA 1
ATOM 1058 C C . TRP A 1 135 ? 13.480 3.873 2.600 1.00 93.00 135 TRP A C 1
ATOM 1060 O O . TRP A 1 135 ? 12.547 3.265 3.116 1.00 93.00 135 TRP A O 1
ATOM 1070 N N . ALA A 1 136 ? 14.753 3.500 2.738 1.00 93.00 136 ALA A N 1
ATOM 1071 C CA . ALA A 1 136 ? 15.153 2.275 3.427 1.00 93.00 136 ALA A CA 1
ATOM 1072 C C . ALA A 1 136 ? 14.637 2.191 4.878 1.00 93.00 136 ALA A C 1
ATOM 1074 O O . ALA A 1 136 ? 14.107 1.146 5.236 1.00 93.00 136 ALA A O 1
ATOM 1075 N N . PRO A 1 137 ? 14.654 3.271 5.688 1.00 95.19 137 PRO A N 1
ATOM 1076 C CA . PRO A 1 137 ? 14.119 3.226 7.050 1.00 95.19 137 PRO A CA 1
ATOM 1077 C C . PRO A 1 137 ? 12.597 3.062 7.137 1.00 95.19 137 PRO A C 1
ATOM 1079 O O . PRO A 1 137 ? 12.073 2.893 8.230 1.00 95.19 137 PRO A O 1
ATOM 1082 N N . LEU A 1 138 ? 11.862 3.193 6.026 1.00 94.56 138 LEU A N 1
ATOM 1083 C CA . LEU A 1 138 ? 10.402 3.099 6.034 1.00 94.56 138 LEU A CA 1
ATOM 1084 C C . LEU A 1 138 ? 9.895 1.663 5.889 1.00 94.56 138 LEU A C 1
ATOM 1086 O O . LEU A 1 138 ? 8.691 1.464 6.020 1.00 94.56 138 LEU A O 1
ATOM 1090 N N . SER A 1 139 ? 10.749 0.681 5.583 1.00 92.44 139 SER A N 1
ATOM 1091 C CA . SER A 1 139 ? 10.291 -0.692 5.362 1.00 92.44 139 SER A CA 1
ATOM 1092 C C . SER A 1 139 ? 11.260 -1.756 5.814 1.00 92.44 139 SER A C 1
ATOM 1094 O O . SER A 1 139 ? 12.468 -1.565 5.716 1.00 92.44 139 SER A O 1
ATOM 1096 N N . GLN A 1 140 ? 10.718 -2.923 6.143 1.00 87.88 140 GLN A N 1
ATOM 1097 C CA . GLN A 1 140 ? 11.518 -4.128 6.348 1.00 87.88 140 GLN A CA 1
ATOM 1098 C C . GLN A 1 140 ? 12.101 -4.636 5.022 1.00 87.88 140 GLN A C 1
ATOM 1100 O O . GLN A 1 140 ? 13.268 -5.018 4.963 1.00 87.88 140 GLN A O 1
ATOM 1105 N N . GLN A 1 141 ? 11.321 -4.565 3.938 1.00 86.94 141 GLN A N 1
ATOM 1106 C CA . GLN A 1 141 ? 11.749 -4.991 2.609 1.00 86.94 141 GLN A CA 1
ATOM 1107 C C . GLN A 1 141 ? 11.551 -3.890 1.557 1.00 86.94 141 GLN A C 1
ATOM 1109 O O . GLN A 1 141 ? 10.456 -3.682 1.032 1.00 86.94 141 GLN A O 1
ATOM 1114 N N . LEU A 1 142 ? 12.640 -3.210 1.191 1.00 85.12 142 LEU A N 1
ATOM 1115 C CA . LEU A 1 142 ? 12.641 -2.241 0.093 1.00 85.12 142 LEU A CA 1
ATOM 1116 C C . LEU A 1 142 ? 13.037 -2.931 -1.216 1.00 85.12 142 LEU A C 1
ATOM 1118 O O . LEU A 1 142 ? 14.220 -3.178 -1.470 1.00 85.12 142 LEU A O 1
ATOM 1122 N N . VAL A 1 143 ? 12.057 -3.195 -2.080 1.00 83.44 143 VAL A N 1
ATOM 1123 C CA . VAL A 1 143 ? 12.312 -3.713 -3.425 1.00 83.44 143 VAL A CA 1
ATOM 1124 C C . VAL A 1 143 ? 12.585 -2.566 -4.379 1.00 83.44 143 VAL A C 1
ATOM 1126 O O . VAL A 1 143 ? 11.744 -1.705 -4.662 1.00 83.44 143 VAL A O 1
ATOM 1129 N N . ARG A 1 144 ? 13.814 -2.593 -4.887 1.00 75.38 144 ARG A N 1
ATOM 1130 C CA . ARG A 1 144 ? 14.309 -1.723 -5.941 1.00 75.38 144 ARG A CA 1
ATOM 1131 C C . ARG A 1 144 ? 14.039 -2.428 -7.257 1.00 75.38 144 ARG A C 1
ATOM 1133 O O . ARG A 1 144 ? 14.679 -3.435 -7.545 1.00 75.38 144 ARG A O 1
ATOM 1140 N N . GLY A 1 145 ? 13.131 -1.908 -8.069 1.00 60.72 145 GLY A N 1
ATOM 1141 C CA . GLY A 1 145 ? 13.135 -2.319 -9.464 1.00 60.72 145 GLY A CA 1
ATOM 1142 C C . GLY A 1 145 ? 14.359 -1.690 -10.118 1.00 60.72 145 GLY A C 1
ATOM 1143 O O . GLY A 1 145 ? 14.353 -0.476 -10.305 1.00 60.72 145 GLY A O 1
ATOM 1144 N N . HIS A 1 146 ? 15.386 -2.476 -10.458 1.00 53.47 146 HIS A N 1
ATOM 1145 C CA . HIS A 1 146 ? 16.532 -1.979 -11.237 1.00 53.47 146 HIS A CA 1
ATOM 1146 C C . HIS A 1 146 ? 16.050 -1.286 -12.532 1.00 53.47 146 HIS A C 1
ATOM 1148 O O . HIS A 1 146 ? 16.580 -0.241 -12.880 1.00 53.47 146 HIS A O 1
ATOM 1154 N N . ASP A 1 147 ? 14.905 -1.736 -13.071 1.00 55.81 147 ASP A N 1
ATOM 1155 C CA . ASP A 1 147 ? 14.143 -1.111 -14.171 1.00 55.81 147 ASP A CA 1
ATOM 1156 C C . ASP A 1 147 ? 12.646 -0.947 -13.844 1.00 55.81 147 ASP A C 1
ATOM 1158 O O . ASP A 1 147 ? 11.757 -0.995 -14.700 1.00 55.81 147 ASP A O 1
ATOM 1162 N N . GLY A 1 148 ? 12.326 -0.855 -12.556 1.00 55.03 148 GLY A N 1
ATOM 1163 C CA . GLY A 1 148 ? 10.950 -0.796 -12.077 1.00 55.03 148 GLY A CA 1
ATOM 1164 C C . GLY A 1 148 ? 10.165 -2.106 -12.085 1.00 55.03 148 GLY A C 1
ATOM 1165 O O . GLY A 1 148 ? 8.976 -2.089 -11.770 1.00 55.03 148 GLY A O 1
ATOM 1166 N N . ARG A 1 149 ? 10.811 -3.225 -12.417 1.00 63.94 149 ARG A N 1
ATOM 1167 C CA . ARG A 1 149 ? 10.202 -4.557 -12.487 1.00 63.94 149 ARG A CA 1
ATOM 1168 C C . ARG A 1 149 ? 10.470 -5.347 -11.209 1.00 63.94 149 ARG A C 1
ATOM 1170 O O . ARG A 1 149 ? 11.576 -5.296 -10.674 1.00 63.94 149 ARG A O 1
ATOM 1177 N N . LEU A 1 150 ? 9.473 -6.102 -10.752 1.00 69.50 150 LEU A N 1
ATOM 1178 C CA . LEU A 1 150 ? 9.730 -7.257 -9.891 1.00 69.50 150 LEU A CA 1
ATOM 1179 C C . LEU A 1 150 ? 10.514 -8.283 -10.711 1.00 69.50 150 LEU A C 1
ATOM 1181 O O . LEU A 1 150 ? 10.122 -8.581 -11.845 1.00 69.50 150 LEU A O 1
ATOM 1185 N N . THR A 1 151 ? 11.601 -8.813 -10.151 1.00 65.69 151 THR A N 1
ATOM 1186 C CA . THR A 1 151 ? 12.321 -9.940 -10.754 1.00 65.69 151 THR A CA 1
ATOM 1187 C C . THR A 1 151 ? 11.333 -11.090 -10.981 1.00 65.69 151 THR A C 1
ATOM 1189 O O . THR A 1 151 ? 10.512 -11.345 -10.095 1.00 65.69 151 THR A O 1
ATOM 1192 N N . PRO A 1 152 ? 11.358 -11.782 -12.134 1.00 61.94 152 PRO A N 1
ATOM 1193 C CA . PRO A 1 152 ? 10.527 -12.965 -12.344 1.00 61.94 152 PRO A CA 1
ATOM 1194 C C . PRO A 1 152 ? 10.666 -13.951 -11.174 1.00 61.94 152 PRO A C 1
ATOM 1196 O O . PRO A 1 152 ? 11.776 -14.232 -10.729 1.00 61.94 152 PRO A O 1
ATOM 1199 N N . GLY A 1 153 ? 9.539 -14.416 -10.628 1.00 62.19 153 GLY A N 1
ATOM 1200 C CA . GLY A 1 153 ? 9.498 -15.288 -9.445 1.00 62.19 153 GLY A CA 1
ATOM 1201 C C . GLY A 1 153 ? 9.561 -14.574 -8.086 1.00 62.19 153 GLY A C 1
ATOM 1202 O O . GLY A 1 153 ? 9.224 -15.184 -7.075 1.00 62.19 153 GLY A O 1
ATOM 1203 N N . MET A 1 154 ? 9.912 -13.283 -8.035 1.00 69.06 154 MET A N 1
ATOM 1204 C CA . MET A 1 154 ? 9.872 -12.501 -6.798 1.00 69.06 154 MET A CA 1
ATOM 1205 C C . MET A 1 154 ? 8.437 -12.060 -6.504 1.00 69.06 154 MET A C 1
ATOM 1207 O O . MET A 1 154 ? 7.834 -11.300 -7.266 1.00 69.06 154 MET A O 1
ATOM 1211 N N . ARG A 1 155 ? 7.905 -12.517 -5.371 1.00 73.31 155 ARG A N 1
ATOM 1212 C CA . ARG A 1 155 ? 6.620 -12.076 -4.830 1.00 73.31 155 ARG A CA 1
ATOM 1213 C C . ARG A 1 155 ? 6.868 -11.222 -3.596 1.00 73.31 155 ARG A C 1
ATOM 1215 O O . ARG A 1 155 ? 7.744 -11.537 -2.794 1.00 73.31 155 ARG A O 1
ATOM 1222 N N . LEU A 1 156 ? 6.126 -10.125 -3.475 1.00 86.38 156 LEU A N 1
ATOM 1223 C CA . LEU A 1 156 ? 6.092 -9.350 -2.239 1.00 86.38 156 LEU A CA 1
ATOM 1224 C C . LEU A 1 156 ? 4.844 -9.759 -1.487 1.00 86.38 156 LEU A C 1
ATOM 1226 O O . LEU A 1 156 ? 3.737 -9.411 -1.894 1.00 86.38 156 LEU A O 1
ATOM 1230 N N . GLU A 1 157 ? 5.041 -10.536 -0.433 1.00 88.88 157 GLU A N 1
ATOM 1231 C CA . GLU A 1 157 ? 3.968 -11.121 0.351 1.00 88.88 157 GLU A CA 1
ATOM 1232 C C . GLU A 1 157 ? 4.272 -10.932 1.831 1.00 88.88 157 GLU A C 1
ATOM 1234 O O . GLU A 1 157 ? 5.394 -11.110 2.301 1.00 88.88 157 GLU A O 1
ATOM 1239 N N . SER A 1 158 ? 3.242 -10.559 2.569 1.00 89.81 158 SER A N 1
ATOM 1240 C CA . SER A 1 158 ? 3.181 -10.688 4.013 1.00 89.81 158 SER A CA 1
ATOM 1241 C C . SER A 1 158 ? 1.755 -11.104 4.392 1.00 89.81 158 SER A C 1
ATOM 1243 O O . SER A 1 158 ? 0.866 -11.071 3.538 1.00 89.81 158 SER A O 1
ATOM 1245 N N . PRO A 1 159 ? 1.485 -11.560 5.626 1.00 89.06 159 PRO A N 1
ATOM 1246 C CA . PRO A 1 159 ? 0.151 -12.007 6.018 1.00 89.06 159 PRO A CA 1
ATOM 1247 C C . PRO A 1 159 ? -0.954 -11.012 5.631 1.00 89.06 159 PRO A C 1
ATOM 1249 O O . PRO A 1 159 ? -1.015 -9.894 6.141 1.00 89.06 159 PRO A O 1
ATOM 1252 N N . GLY A 1 160 ? -1.792 -11.434 4.677 1.00 87.69 160 GLY A N 1
ATOM 1253 C CA . GLY A 1 160 ? -2.897 -10.673 4.093 1.00 87.69 160 GLY A CA 1
ATOM 1254 C C . GLY A 1 160 ? -2.517 -9.443 3.258 1.00 87.69 160 GLY A C 1
ATOM 1255 O O . GLY A 1 160 ? -3.405 -8.683 2.883 1.00 87.69 160 GLY A O 1
ATOM 1256 N N . LEU A 1 161 ? -1.245 -9.249 2.909 1.00 91.00 161 LEU A N 1
ATOM 1257 C CA . LEU A 1 161 ? -0.792 -8.259 1.932 1.00 91.00 161 LEU A CA 1
ATOM 1258 C C . LEU A 1 161 ? 0.006 -8.942 0.840 1.00 91.00 161 LEU A C 1
ATOM 1260 O O . LEU A 1 161 ? 0.967 -9.650 1.120 1.00 91.00 161 LEU A O 1
ATOM 1264 N N . ALA A 1 162 ? -0.320 -8.664 -0.413 1.00 90.06 162 ALA A N 1
ATOM 1265 C CA . ALA A 1 162 ? 0.483 -9.208 -1.489 1.00 90.06 162 ALA A CA 1
ATOM 1266 C C . ALA A 1 162 ? 0.443 -8.368 -2.754 1.00 90.06 162 ALA A C 1
ATOM 1268 O O . ALA A 1 162 ? -0.510 -7.631 -3.027 1.00 90.06 162 ALA A O 1
ATOM 1269 N N . LEU A 1 163 ? 1.522 -8.503 -3.514 1.00 87.31 163 LEU A N 1
ATOM 1270 C CA . LEU A 1 163 ? 1.718 -7.908 -4.818 1.00 87.31 163 LEU A CA 1
ATOM 1271 C C . LEU A 1 163 ? 2.036 -9.004 -5.824 1.00 87.31 163 LEU A C 1
ATOM 1273 O O . LEU A 1 163 ? 3.032 -9.715 -5.677 1.00 87.31 163 LEU A O 1
ATOM 1277 N N . VAL A 1 164 ? 1.243 -9.076 -6.888 1.00 83.62 164 VAL A N 1
ATOM 1278 C CA . VAL A 1 164 ? 1.513 -9.992 -7.998 1.00 83.62 164 VAL A CA 1
ATOM 1279 C C . VAL A 1 164 ? 1.753 -9.185 -9.274 1.00 83.62 164 VAL A C 1
ATOM 1281 O O . VAL A 1 164 ? 1.031 -8.217 -9.549 1.00 83.62 164 VAL A O 1
ATOM 1284 N N . PRO A 1 165 ? 2.778 -9.535 -10.062 1.00 82.50 165 PRO A N 1
ATOM 1285 C CA . PRO A 1 165 ? 2.933 -8.997 -11.403 1.00 82.50 165 PRO A CA 1
ATOM 1286 C C . PRO A 1 165 ? 1.859 -9.582 -12.331 1.00 82.50 165 PRO A C 1
ATOM 1288 O O . PRO A 1 165 ? 1.726 -10.796 -12.440 1.00 82.50 165 PRO A O 1
ATOM 1291 N N . LEU A 1 166 ? 1.112 -8.720 -13.023 1.00 82.56 166 LEU A N 1
ATOM 1292 C CA . LEU A 1 166 ? 0.225 -9.129 -14.126 1.00 82.56 166 LEU A CA 1
ATOM 1293 C C . LEU A 1 166 ? 0.943 -9.131 -15.455 1.00 82.56 166 LEU A C 1
ATOM 1295 O O . LEU A 1 166 ? 0.721 -9.983 -16.305 1.00 82.56 166 LEU A O 1
ATOM 1299 N N . SER A 1 167 ? 1.777 -8.115 -15.633 1.00 81.88 167 SER A N 1
ATOM 1300 C CA . SER A 1 167 ? 2.642 -7.973 -16.782 1.00 81.88 167 SER A CA 1
ATOM 1301 C C . SER A 1 167 ? 3.925 -7.315 -16.309 1.00 81.88 167 SER A C 1
ATOM 1303 O O . SER A 1 167 ? 3.939 -6.144 -15.913 1.00 81.88 167 SER A O 1
ATOM 1305 N N . HIS A 1 168 ? 5.007 -8.093 -16.336 1.00 73.94 168 HIS A N 1
ATOM 1306 C CA . HIS A 1 168 ? 6.345 -7.606 -16.014 1.00 73.94 168 HIS A CA 1
ATOM 1307 C C . HIS A 1 168 ? 6.803 -6.536 -17.011 1.00 73.94 168 HIS A C 1
ATOM 1309 O O . HIS A 1 168 ? 7.465 -5.574 -16.625 1.00 73.94 168 HIS A O 1
ATOM 1315 N N . GLU A 1 169 ? 6.440 -6.684 -18.286 1.00 77.75 169 GLU A N 1
ATOM 1316 C CA . GLU A 1 169 ? 6.845 -5.760 -19.345 1.00 77.75 169 GLU A CA 1
ATOM 1317 C C . GLU A 1 169 ? 6.111 -4.429 -19.265 1.00 77.75 169 GLU A C 1
ATOM 1319 O O . GLU A 1 169 ? 6.725 -3.379 -19.457 1.00 77.75 169 GLU A O 1
ATOM 1324 N N . ALA A 1 170 ? 4.814 -4.482 -18.957 1.00 75.38 170 ALA A N 1
ATOM 1325 C CA . ALA A 1 170 ? 3.963 -3.308 -18.917 1.00 75.38 170 ALA A CA 1
ATOM 1326 C C . ALA A 1 170 ? 3.970 -2.600 -17.556 1.00 75.38 170 ALA A C 1
ATOM 1328 O O . ALA A 1 170 ? 3.334 -1.561 -17.444 1.00 75.38 170 ALA A O 1
ATOM 1329 N N . HIS A 1 171 ? 4.648 -3.128 -16.529 1.00 80.94 171 HIS A N 1
ATOM 1330 C CA . HIS A 1 171 ? 4.602 -2.606 -15.153 1.00 80.94 171 HIS A CA 1
ATOM 1331 C C . HIS A 1 171 ? 3.167 -2.534 -14.608 1.00 80.94 171 HIS A C 1
ATOM 1333 O O . HIS A 1 171 ? 2.751 -1.545 -13.990 1.00 80.94 171 HIS A O 1
ATOM 1339 N N . ALA A 1 172 ? 2.406 -3.597 -14.866 1.00 83.19 172 ALA A N 1
ATOM 1340 C CA . ALA A 1 172 ? 1.066 -3.781 -14.341 1.00 83.19 172 ALA A CA 1
ATOM 1341 C C . ALA A 1 172 ? 1.098 -4.775 -13.184 1.00 83.19 172 ALA A C 1
ATOM 1343 O O . ALA A 1 172 ? 1.583 -5.902 -13.310 1.00 83.19 172 ALA A O 1
ATOM 1344 N N . TYR A 1 173 ? 0.548 -4.343 -12.059 1.00 84.81 173 TYR A N 1
ATOM 1345 C CA . TYR A 1 173 ? 0.520 -5.105 -10.826 1.00 84.81 173 TYR A CA 1
ATOM 1346 C C . TYR A 1 173 ? -0.891 -5.131 -10.277 1.00 84.81 173 TYR A C 1
ATOM 1348 O O . TYR A 1 173 ? -1.715 -4.259 -10.564 1.00 84.81 173 TYR A O 1
ATOM 1356 N N . GLY A 1 174 ? -1.149 -6.079 -9.401 1.00 86.62 174 GLY A N 1
ATOM 1357 C CA . GLY A 1 174 ? -2.315 -6.011 -8.542 1.00 86.62 174 GLY A CA 1
ATOM 1358 C C . GLY A 1 174 ? -1.964 -6.411 -7.138 1.00 86.62 174 GLY A C 1
ATOM 1359 O O . GLY A 1 174 ? -0.965 -7.071 -6.852 1.00 86.62 174 GLY A O 1
ATOM 1360 N N . VAL A 1 175 ? -2.780 -5.850 -6.272 1.00 88.62 175 VAL A N 1
ATOM 1361 C CA . VAL A 1 175 ? -2.485 -5.638 -4.876 1.00 88.62 175 VAL A CA 1
ATOM 1362 C C . VAL A 1 175 ? -3.661 -6.171 -4.110 1.00 88.62 175 VAL A C 1
ATOM 1364 O O . VAL A 1 175 ? -4.805 -5.805 -4.397 1.00 88.62 175 VAL A O 1
ATOM 1367 N N . THR A 1 176 ? -3.379 -7.005 -3.126 1.00 90.06 176 THR A N 1
ATOM 1368 C CA . THR A 1 176 ? -4.389 -7.530 -2.219 1.00 90.06 176 THR A CA 1
ATOM 1369 C C . THR A 1 176 ? -4.095 -7.065 -0.805 1.00 90.06 176 THR A C 1
ATOM 1371 O O . THR A 1 176 ? -2.942 -7.056 -0.376 1.00 90.06 176 THR A O 1
ATOM 1374 N N . ALA A 1 177 ? -5.149 -6.684 -0.093 1.00 89.69 177 ALA A N 1
ATOM 1375 C CA . ALA A 1 177 ? -5.124 -6.355 1.323 1.00 89.69 177 ALA A CA 1
ATOM 1376 C C . ALA A 1 177 ? -6.338 -7.020 1.977 1.00 89.69 177 ALA A C 1
ATOM 1378 O O . ALA A 1 177 ? -7.455 -6.525 1.841 1.00 89.69 177 ALA A O 1
ATOM 1379 N N . GLY A 1 178 ? -6.133 -8.190 2.580 1.00 87.50 178 GLY A N 1
ATOM 1380 C CA . GLY A 1 178 ? -7.198 -9.082 3.029 1.00 87.50 178 GLY A CA 1
ATOM 1381 C C . GLY A 1 178 ? -8.200 -9.372 1.912 1.00 87.50 178 GLY A C 1
ATOM 1382 O O . GLY A 1 178 ? -7.872 -9.963 0.883 1.00 87.50 178 GLY A O 1
ATOM 1383 N N . SER A 1 179 ? -9.429 -8.907 2.107 1.00 83.88 179 SER A N 1
ATOM 1384 C CA . SER A 1 179 ? -10.538 -9.022 1.153 1.00 83.88 179 SER A CA 1
ATOM 1385 C C . SER A 1 179 ? -10.505 -7.988 0.019 1.00 83.88 179 SER A C 1
ATOM 1387 O O . SER A 1 179 ? -11.190 -8.148 -0.995 1.00 83.88 179 SER A O 1
ATOM 1389 N N . ARG A 1 180 ? -9.725 -6.909 0.162 1.00 85.56 180 ARG A N 1
ATOM 1390 C CA . ARG A 1 180 ? -9.647 -5.818 -0.816 1.00 85.56 180 ARG A CA 1
ATOM 1391 C C . ARG A 1 180 ? -8.650 -6.140 -1.913 1.00 85.56 180 ARG A C 1
ATOM 1393 O O . ARG A 1 180 ? -7.591 -6.716 -1.669 1.00 85.56 180 ARG A O 1
ATOM 1400 N N . ARG A 1 181 ? -8.972 -5.693 -3.126 1.00 85.69 181 ARG A N 1
ATOM 1401 C CA . ARG A 1 181 ? -8.107 -5.818 -4.300 1.00 85.69 181 ARG A CA 1
ATOM 1402 C C . ARG A 1 181 ? -8.059 -4.509 -5.066 1.00 85.69 181 ARG A C 1
ATOM 1404 O O . ARG A 1 181 ? -9.063 -3.806 -5.160 1.00 85.69 181 ARG A O 1
ATOM 1411 N N . ALA A 1 182 ? -6.897 -4.195 -5.617 1.00 83.75 182 ALA A N 1
ATOM 1412 C CA . ALA A 1 182 ? -6.717 -3.059 -6.504 1.00 83.75 182 ALA A CA 1
ATOM 1413 C C . ALA A 1 182 ? -5.674 -3.369 -7.573 1.00 83.75 182 ALA A C 1
ATOM 1415 O O . ALA A 1 182 ? -4.771 -4.179 -7.376 1.00 83.75 182 ALA A O 1
ATOM 1416 N N . ARG A 1 183 ? -5.791 -2.677 -8.702 1.00 83.62 183 ARG A N 1
ATOM 1417 C CA . ARG A 1 183 ? -4.861 -2.760 -9.829 1.00 83.62 183 ARG A CA 1
ATOM 1418 C C . ARG A 1 183 ? -3.969 -1.521 -9.808 1.00 83.62 183 ARG A C 1
ATOM 1420 O O . ARG A 1 183 ? -4.449 -0.417 -9.553 1.00 83.62 183 ARG A O 1
ATOM 1427 N N . VAL A 1 184 ? -2.683 -1.689 -10.090 1.00 82.31 184 VAL A N 1
ATOM 1428 C CA . VAL A 1 184 ? -1.710 -0.597 -10.179 1.00 82.31 184 VAL A CA 1
ATOM 1429 C C . VAL A 1 184 ? -1.044 -0.649 -11.541 1.00 82.31 184 VAL A C 1
ATOM 1431 O O . VAL A 1 184 ? -0.274 -1.556 -11.843 1.00 82.31 184 VAL A O 1
ATOM 1434 N N . LEU A 1 185 ? -1.352 0.355 -12.355 1.00 83.44 185 LEU A N 1
ATOM 1435 C CA . LEU A 1 185 ? -0.801 0.529 -13.691 1.00 83.44 185 LEU A CA 1
ATOM 1436 C C . LEU A 1 185 ? 0.244 1.643 -13.645 1.00 83.44 185 LEU A C 1
ATOM 1438 O O . LEU A 1 185 ? -0.095 2.798 -13.367 1.00 83.44 185 LEU A O 1
ATOM 1442 N N . ILE A 1 186 ? 1.512 1.308 -13.883 1.00 79.94 186 ILE A N 1
ATOM 1443 C CA . ILE A 1 186 ? 2.615 2.265 -13.780 1.00 79.94 186 ILE A CA 1
ATOM 1444 C C . ILE A 1 186 ? 3.119 2.650 -15.169 1.00 79.94 186 ILE A C 1
ATOM 1446 O O . ILE A 1 186 ? 3.857 1.923 -15.821 1.00 79.94 186 ILE A O 1
ATOM 1450 N N . GLY A 1 187 ? 2.754 3.859 -15.593 1.00 77.75 187 GLY A N 1
ATOM 1451 C CA . GLY A 1 187 ? 3.220 4.453 -16.844 1.00 77.75 187 GLY A CA 1
ATOM 1452 C C . GLY A 1 187 ? 2.376 4.094 -18.078 1.00 77.75 187 GLY A C 1
ATOM 1453 O O . GLY A 1 187 ? 1.385 3.371 -17.981 1.00 77.75 187 GLY A O 1
ATOM 1454 N N . PRO A 1 188 ? 2.738 4.633 -19.258 1.00 78.38 188 PRO A N 1
ATOM 1455 C CA . PRO A 1 188 ? 1.928 4.503 -20.474 1.00 78.38 188 PRO A CA 1
ATOM 1456 C C . PRO A 1 188 ? 1.870 3.078 -21.038 1.00 78.38 188 PRO A C 1
ATOM 1458 O O . PRO A 1 188 ? 0.874 2.702 -21.647 1.00 78.38 188 PRO A O 1
ATOM 1461 N N . ALA A 1 189 ? 2.925 2.277 -20.843 1.00 81.81 189 ALA A N 1
ATOM 1462 C CA . ALA A 1 189 ? 2.939 0.876 -21.262 1.00 81.81 189 ALA A CA 1
ATOM 1463 C C . ALA A 1 189 ? 1.856 0.069 -20.526 1.00 81.81 189 ALA A C 1
ATOM 1465 O O . ALA A 1 189 ? 1.072 -0.611 -21.182 1.00 81.81 189 ALA A O 1
ATOM 1466 N N . ALA A 1 190 ? 1.735 0.253 -19.206 1.00 80.38 190 ALA A N 1
ATOM 1467 C CA . ALA A 1 190 ? 0.691 -0.357 -18.381 1.00 80.38 190 ALA A CA 1
ATOM 1468 C C . ALA A 1 190 ? -0.718 0.005 -18.857 1.00 80.38 190 ALA A C 1
ATOM 1470 O O . ALA A 1 190 ? -1.600 -0.845 -18.899 1.00 80.38 190 ALA A O 1
ATOM 1471 N N . GLN A 1 191 ? -0.932 1.274 -19.216 1.00 81.88 191 GLN A N 1
ATOM 1472 C CA . GLN A 1 191 ? -2.232 1.769 -19.675 1.00 81.88 191 GLN A CA 1
ATOM 1473 C C . GLN A 1 191 ? -2.615 1.194 -21.039 1.00 81.88 191 GLN A C 1
ATOM 1475 O O . GLN A 1 191 ? -3.761 0.801 -21.229 1.00 81.88 191 GLN A O 1
ATOM 1480 N N . ARG A 1 192 ? -1.659 1.111 -21.973 1.00 83.12 192 ARG A N 1
ATOM 1481 C CA . ARG A 1 192 ? -1.889 0.493 -23.286 1.00 83.12 192 ARG A CA 1
ATOM 1482 C C . ARG A 1 192 ? -2.173 -0.996 -23.161 1.00 83.12 192 ARG A C 1
ATOM 1484 O O . ARG A 1 192 ? -3.154 -1.456 -23.723 1.00 83.12 192 ARG A O 1
ATOM 1491 N N . TRP A 1 193 ? -1.370 -1.706 -22.371 1.00 84.62 193 TRP A N 1
ATOM 1492 C CA . TRP A 1 193 ? -1.590 -3.120 -22.073 1.00 84.62 193 TRP A CA 1
ATOM 1493 C C . TRP A 1 193 ? -2.967 -3.361 -21.441 1.00 84.62 193 TRP A C 1
ATOM 1495 O O . TRP A 1 193 ? -3.684 -4.262 -21.857 1.00 84.62 193 TRP A O 1
ATOM 1505 N N . ALA A 1 194 ? -3.381 -2.517 -20.490 1.00 81.31 194 ALA A N 1
ATOM 1506 C CA . ALA A 1 194 ? -4.700 -2.615 -19.869 1.00 81.31 194 ALA A CA 1
ATOM 1507 C C . ALA A 1 194 ? -5.858 -2.381 -20.856 1.00 81.31 194 ALA A C 1
ATOM 1509 O O . ALA A 1 194 ? -6.940 -2.911 -20.634 1.00 81.31 194 ALA A O 1
ATOM 1510 N N . GLY A 1 195 ? -5.641 -1.593 -21.915 1.00 79.06 195 GLY A N 1
ATOM 1511 C CA . GLY A 1 195 ? -6.625 -1.341 -22.971 1.00 79.06 195 GLY A CA 1
ATOM 1512 C C . GLY A 1 195 ? -6.656 -2.390 -24.089 1.00 79.06 195 GLY A C 1
ATOM 1513 O O . GLY A 1 195 ? -7.596 -2.368 -24.878 1.00 79.06 195 GLY A O 1
ATOM 1514 N N . SER A 1 196 ? -5.657 -3.278 -24.170 1.00 79.12 196 SER A N 1
ATOM 1515 C CA . SER A 1 196 ? -5.636 -4.419 -25.093 1.00 79.12 196 SER A CA 1
ATOM 1516 C C . SER A 1 196 ? -5.964 -5.719 -24.346 1.00 79.12 196 SER A C 1
ATOM 1518 O O . SER A 1 196 ? -7.076 -5.905 -23.856 1.00 79.12 196 SER A O 1
ATOM 1520 N N . ASP A 1 197 ? -4.979 -6.596 -24.198 1.00 70.94 197 ASP A N 1
ATOM 1521 C CA . ASP A 1 197 ? -5.090 -7.958 -23.674 1.00 70.94 197 ASP A CA 1
ATOM 1522 C C . ASP A 1 197 ? -5.170 -7.986 -22.141 1.00 70.94 197 ASP A C 1
ATOM 1524 O O . ASP A 1 197 ? -5.590 -8.970 -21.531 1.00 70.94 197 ASP A O 1
ATOM 1528 N N . GLY A 1 198 ? -4.774 -6.888 -21.492 1.00 70.88 198 GLY A N 1
ATOM 1529 C CA . GLY A 1 198 ? -4.775 -6.759 -20.044 1.00 70.88 198 GLY A CA 1
ATOM 1530 C C . GLY A 1 198 ? -6.169 -6.624 -19.442 1.00 70.88 198 GLY A C 1
ATOM 1531 O O . GLY A 1 198 ? -6.335 -6.997 -18.287 1.00 70.88 198 GLY A O 1
ATOM 1532 N N . ALA A 1 199 ? -7.176 -6.143 -20.181 1.00 70.75 199 ALA A N 1
ATOM 1533 C CA . ALA A 1 199 ? -8.524 -5.918 -19.645 1.00 70.75 199 ALA A CA 1
ATOM 1534 C C . ALA A 1 199 ? -9.137 -7.204 -19.062 1.00 70.75 199 ALA A C 1
ATOM 1536 O O . ALA A 1 199 ? -9.547 -7.229 -17.901 1.00 70.75 199 ALA A O 1
ATOM 1537 N N . ALA A 1 200 ? -9.091 -8.297 -19.828 1.00 71.31 200 ALA A N 1
ATOM 1538 C CA . ALA A 1 200 ? -9.611 -9.593 -19.402 1.00 71.31 200 ALA A CA 1
ATOM 1539 C C . ALA A 1 200 ? -8.833 -10.170 -18.209 1.00 71.31 200 ALA A C 1
ATOM 1541 O O . ALA A 1 200 ? -9.436 -10.682 -17.272 1.00 71.31 200 ALA A O 1
ATOM 1542 N N . LEU A 1 201 ? -7.500 -10.045 -18.195 1.00 70.69 201 LEU A N 1
ATOM 1543 C CA . LEU A 1 201 ? -6.662 -10.516 -17.086 1.00 70.69 201 LEU A CA 1
ATOM 1544 C C . LEU A 1 201 ?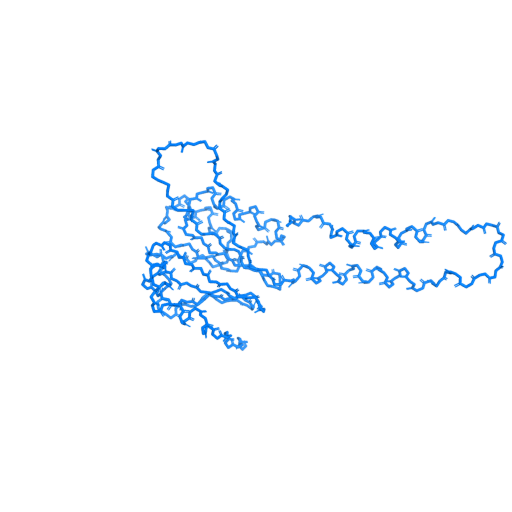 -6.887 -9.696 -15.807 1.00 70.69 201 LEU A C 1
ATOM 1546 O O . LEU A 1 201 ? -6.891 -10.228 -14.697 1.00 70.69 201 LEU A O 1
ATOM 1550 N N . LEU A 1 202 ? -7.081 -8.386 -15.963 1.00 69.00 202 LEU A N 1
ATOM 1551 C CA . LEU A 1 202 ? -7.408 -7.486 -14.870 1.00 69.00 202 LEU A CA 1
ATOM 1552 C C . LEU A 1 202 ? -8.745 -7.905 -14.238 1.00 69.00 202 LEU A C 1
ATOM 1554 O O . LEU A 1 202 ? -8.838 -7.946 -13.007 1.00 69.00 202 LEU A O 1
ATOM 1558 N N . ASP A 1 203 ? -9.754 -8.237 -15.049 1.00 69.25 203 ASP A N 1
ATOM 1559 C CA . ASP A 1 203 ? -11.087 -8.682 -14.610 1.00 69.25 203 ASP A CA 1
ATOM 1560 C C . ASP A 1 203 ? -11.104 -10.105 -14.048 1.00 69.25 203 ASP A C 1
ATOM 1562 O O . ASP A 1 203 ? -11.773 -10.357 -13.047 1.00 69.25 203 ASP A O 1
ATOM 1566 N N . ALA A 1 204 ? -10.299 -11.002 -14.612 1.00 70.69 204 ALA A N 1
ATOM 1567 C CA . ALA A 1 204 ? -10.192 -12.395 -14.193 1.00 70.69 204 ALA A CA 1
ATOM 1568 C C . ALA A 1 204 ? -9.260 -12.624 -12.992 1.00 70.69 204 ALA A C 1
ATOM 1570 O O . ALA A 1 204 ? -9.101 -13.771 -12.580 1.00 70.69 204 ALA A O 1
ATOM 1571 N N . TRP A 1 205 ? -8.638 -11.578 -12.428 1.00 67.81 205 TRP A N 1
ATOM 1572 C CA . TRP A 1 205 ? -7.666 -11.707 -11.337 1.00 67.81 205 TRP A CA 1
ATOM 1573 C C . TRP A 1 205 ? -8.210 -12.571 -10.172 1.00 67.81 205 TRP A C 1
ATOM 1575 O O . TRP A 1 205 ? -9.073 -12.106 -9.406 1.00 67.81 205 TRP A O 1
ATOM 1585 N N . PRO A 1 206 ? -7.680 -13.795 -9.958 1.00 59.47 206 PRO A N 1
ATOM 1586 C CA . PRO A 1 206 ? -8.173 -14.706 -8.928 1.00 59.47 206 PRO A CA 1
ATOM 1587 C C . PRO A 1 206 ? -7.664 -14.327 -7.523 1.00 59.47 206 PRO A C 1
ATOM 1589 O O . PRO A 1 206 ? -6.658 -13.626 -7.391 1.00 59.47 206 PRO A O 1
ATOM 1592 N N . PRO A 1 207 ? -8.336 -14.763 -6.435 1.00 56.28 207 PRO A N 1
ATOM 1593 C CA . PRO A 1 207 ? -7.749 -14.674 -5.100 1.00 56.28 207 PRO A CA 1
ATOM 1594 C C . PRO A 1 207 ? -6.360 -15.303 -5.103 1.00 56.28 207 PRO A C 1
ATOM 1596 O O . PRO A 1 207 ? -6.153 -16.347 -5.722 1.00 56.28 207 PRO A O 1
ATOM 1599 N N . LEU A 1 208 ? -5.425 -14.687 -4.386 1.00 52.06 208 LEU A N 1
ATOM 1600 C CA . LEU A 1 208 ? -4.193 -15.385 -4.057 1.00 52.06 208 LEU A CA 1
ATOM 1601 C C . LEU A 1 208 ? -4.537 -16.654 -3.273 1.00 52.06 208 LEU A C 1
ATOM 1603 O O . LEU A 1 208 ? -5.455 -16.609 -2.445 1.00 52.06 208 LEU A O 1
ATOM 1607 N N . PRO A 1 209 ? -3.834 -17.773 -3.518 1.00 46.72 209 PRO A N 1
ATOM 1608 C CA . PRO A 1 209 ? -3.941 -18.919 -2.632 1.00 46.72 209 PRO A CA 1
ATOM 1609 C C . PRO A 1 209 ? -3.619 -18.469 -1.196 1.00 46.72 209 PRO A C 1
ATOM 1611 O O . PRO A 1 209 ? -2.764 -17.595 -1.016 1.00 46.72 209 PRO A O 1
ATOM 1614 N N . PRO A 1 210 ? -4.311 -19.011 -0.179 1.00 43.62 210 PRO A N 1
ATOM 1615 C CA . PRO A 1 210 ? -3.969 -18.724 1.206 1.00 43.62 210 PRO A CA 1
ATOM 1616 C C . PRO A 1 210 ? -2.499 -19.086 1.441 1.00 43.62 210 PRO A C 1
ATOM 1618 O O . PRO A 1 210 ? -2.041 -20.149 1.018 1.00 43.62 210 PRO A O 1
ATOM 1621 N N . VAL A 1 211 ? -1.758 -18.174 2.070 1.00 48.53 211 VAL A N 1
ATOM 1622 C CA . VAL A 1 211 ? -0.381 -18.436 2.499 1.00 48.53 211 VAL A CA 1
ATOM 1623 C C . VAL A 1 211 ? -0.448 -19.484 3.622 1.00 48.53 211 VAL A C 1
ATOM 1625 O O . VAL A 1 211 ? -1.266 -19.289 4.527 1.00 48.53 211 VAL A O 1
ATOM 1628 N N . PRO A 1 212 ? 0.316 -20.591 3.546 1.00 42.72 212 PRO A N 1
ATOM 1629 C CA . PRO A 1 212 ? 0.350 -21.615 4.591 1.00 42.72 212 PRO A CA 1
ATOM 1630 C C . PRO A 1 212 ? 0.946 -21.103 5.908 1.00 42.72 212 PRO A C 1
ATOM 1632 O O . PRO A 1 212 ? 1.797 -20.183 5.867 1.00 42.72 212 PRO A O 1
#

Foldseek 3Di:
DFPPDQDVQLVVLLVVLVCLVPDDDPPPPPDDPPCPVVSSVVSNVVSVVVVVCVLADWDKDWPWDDDPPDDPDDPDDHTWTWIWTGHRLAIEIETQDLDPVVLVVLVSVCNSSVHQAHQEYQHQDDYDVVSCVSNVRRYPYYDYNPRRFDDVVDWDDDQQWTKDDPDRVQNKIKITRNPDIDIDGGDDSSVVCCVPVVVVVVVVPDDDDHDD